Protein AF-A0A927TMT6-F1 (afdb_monomer_lite)

Structure (mmCIF, N/CA/C/O backbone):
data_AF-A0A927TMT6-F1
#
_entry.id   AF-A0A927TMT6-F1
#
loop_
_atom_site.group_PDB
_atom_site.id
_atom_site.type_symbol
_atom_site.label_atom_id
_atom_site.label_alt_id
_atom_site.label_comp_id
_atom_site.label_asym_id
_atom_site.label_entity_id
_atom_site.label_seq_id
_atom_site.pdbx_PDB_ins_code
_atom_site.Cartn_x
_atom_site.Cartn_y
_atom_site.Cartn_z
_atom_site.occupancy
_atom_site.B_iso_or_equiv
_atom_site.auth_seq_id
_atom_site.auth_comp_id
_atom_site.auth_asym_id
_atom_site.auth_atom_id
_atom_site.pdbx_PDB_model_num
ATOM 1 N N . MET A 1 1 ? -4.575 13.673 26.835 1.00 43.16 1 MET A N 1
ATOM 2 C CA . MET A 1 1 ? -3.453 12.753 26.537 1.00 43.16 1 MET A CA 1
ATOM 3 C C . MET A 1 1 ? -3.642 11.918 25.263 1.00 43.16 1 MET A C 1
ATOM 5 O O . MET A 1 1 ? -2.715 11.900 24.468 1.00 43.16 1 MET A O 1
ATOM 9 N N . ASN A 1 2 ? -4.818 11.334 24.971 1.00 51.72 2 ASN A N 1
ATOM 10 C CA . ASN A 1 2 ? -5.012 10.461 23.785 1.00 51.72 2 ASN A CA 1
ATOM 11 C C . ASN A 1 2 ? -4.749 11.083 22.394 1.00 51.72 2 ASN A C 1
ATOM 13 O O . ASN A 1 2 ? -4.441 10.347 21.468 1.00 51.72 2 ASN A O 1
ATOM 17 N N . ARG A 1 3 ? -4.859 12.408 22.197 1.00 48.50 3 ARG A N 1
ATOM 18 C CA . ARG A 1 3 ? -4.635 13.017 20.863 1.00 48.50 3 ARG A CA 1
ATOM 19 C C . ARG A 1 3 ? -3.155 13.184 20.485 1.00 48.50 3 ARG A C 1
ATOM 21 O O . ARG A 1 3 ? -2.850 13.193 19.301 1.00 48.50 3 ARG A O 1
ATOM 28 N N . ILE A 1 4 ? -2.256 13.321 21.463 1.00 42.97 4 ILE A N 1
ATOM 29 C CA . ILE A 1 4 ? -0.836 13.644 21.216 1.00 42.97 4 ILE A CA 1
ATOM 30 C C . ILE A 1 4 ? -0.016 12.370 20.954 1.00 42.97 4 ILE A C 1
ATOM 32 O O . ILE A 1 4 ? 0.836 12.377 20.072 1.00 42.97 4 ILE A O 1
ATOM 36 N N . CYS A 1 5 ? -0.327 11.257 21.634 1.00 49.75 5 CYS A N 1
ATOM 37 C CA . CYS A 1 5 ? 0.291 9.956 21.335 1.00 49.75 5 CYS A CA 1
ATOM 38 C C . CYS A 1 5 ? -0.032 9.471 19.912 1.00 49.75 5 CYS A C 1
ATOM 40 O O . CYS A 1 5 ? 0.868 9.012 19.223 1.00 49.75 5 CYS A O 1
ATOM 42 N N . ASN A 1 6 ? -1.268 9.662 19.434 1.00 63.75 6 ASN A N 1
ATOM 43 C CA . ASN A 1 6 ? -1.668 9.236 18.087 1.00 63.75 6 ASN A CA 1
ATOM 44 C C . ASN A 1 6 ? -0.911 9.948 16.964 1.00 63.75 6 ASN A C 1
ATOM 46 O O . ASN A 1 6 ? -0.517 9.314 15.998 1.00 63.75 6 ASN A O 1
ATOM 50 N N . LEU A 1 7 ? -0.698 11.264 17.073 1.00 61.97 7 LEU A N 1
ATOM 51 C CA . LEU A 1 7 ? 0.018 12.017 16.036 1.00 61.97 7 LEU A CA 1
ATOM 52 C C . LEU A 1 7 ? 1.504 11.653 15.981 1.00 61.97 7 LEU A C 1
ATOM 54 O O . LEU A 1 7 ? 2.092 11.630 14.902 1.00 61.97 7 LE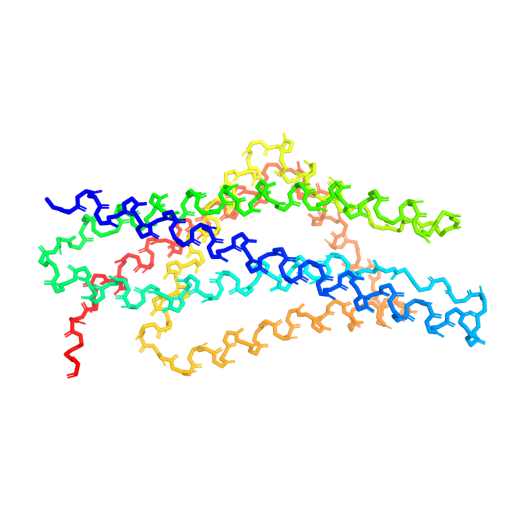U A O 1
ATOM 58 N N . TYR A 1 8 ? 2.110 11.377 17.138 1.00 68.12 8 TYR A N 1
ATOM 59 C CA . TYR A 1 8 ? 3.501 10.944 17.210 1.00 68.12 8 TYR A CA 1
ATOM 60 C C . TYR A 1 8 ? 3.682 9.525 16.659 1.00 68.12 8 TYR A C 1
ATOM 62 O O . TYR A 1 8 ? 4.580 9.309 15.847 1.00 68.12 8 TYR A O 1
ATOM 70 N N . ASP A 1 9 ? 2.804 8.594 17.044 1.00 69.81 9 ASP A N 1
ATOM 71 C CA . ASP A 1 9 ? 2.818 7.216 16.546 1.00 69.81 9 ASP A CA 1
ATOM 72 C C . ASP A 1 9 ? 2.548 7.181 15.028 1.00 69.81 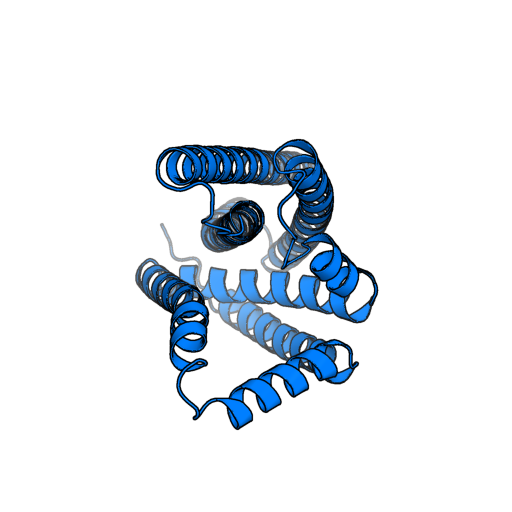9 ASP A C 1
ATOM 74 O O . ASP A 1 9 ? 3.323 6.578 14.292 1.00 69.81 9 ASP A O 1
ATOM 78 N N . LEU A 1 10 ? 1.569 7.948 14.528 1.00 72.12 10 LEU A N 1
ATOM 79 C CA . LEU A 1 10 ? 1.298 8.081 13.090 1.00 72.12 10 LEU A CA 1
ATOM 80 C C . LEU A 1 10 ? 2.496 8.654 12.322 1.00 72.12 10 LEU A C 1
ATOM 82 O O . LEU A 1 10 ? 2.870 8.145 11.267 1.00 72.12 10 LEU A O 1
ATOM 86 N N . LYS A 1 11 ? 3.130 9.714 12.842 1.00 78.38 11 LYS A N 1
ATOM 87 C CA . LYS A 1 11 ? 4.325 10.298 12.214 1.00 78.38 11 LYS A CA 1
ATOM 88 C C . LYS A 1 11 ? 5.469 9.289 12.170 1.00 78.38 11 LYS A C 1
ATOM 90 O O . LYS A 1 11 ? 6.187 9.234 11.174 1.00 78.38 11 LYS A O 1
ATOM 95 N N . LYS A 1 12 ? 5.655 8.521 13.245 1.00 81.00 12 LYS A N 1
ATOM 96 C CA . LYS A 1 12 ? 6.683 7.485 13.324 1.00 81.00 12 LYS A CA 1
ATOM 97 C C . LYS A 1 12 ? 6.413 6.374 12.316 1.00 81.00 12 LYS A C 1
ATOM 99 O O . LYS A 1 12 ? 7.342 6.007 11.614 1.00 81.00 12 LYS A O 1
ATOM 104 N N . ASP A 1 13 ? 5.174 5.912 12.202 1.00 74.81 13 ASP A N 1
ATOM 105 C CA . ASP A 1 13 ? 4.783 4.843 11.279 1.00 74.81 13 ASP A CA 1
ATOM 106 C C . ASP A 1 13 ? 4.899 5.277 9.809 1.00 74.81 13 ASP A C 1
ATOM 108 O O . ASP A 1 13 ? 5.394 4.528 8.970 1.00 74.81 13 ASP A O 1
ATOM 112 N N . ILE A 1 14 ? 4.553 6.529 9.495 1.00 78.38 14 ILE A N 1
ATOM 113 C CA . ILE A 1 14 ? 4.788 7.105 8.164 1.00 78.38 14 ILE A CA 1
ATOM 114 C C . ILE A 1 14 ? 6.290 7.221 7.877 1.00 78.38 14 ILE A C 1
ATOM 116 O O . ILE A 1 14 ? 6.745 6.876 6.786 1.00 78.38 14 ILE A O 1
ATOM 120 N N . LEU A 1 15 ? 7.075 7.703 8.843 1.00 82.38 15 LEU A N 1
ATOM 121 C CA . LEU A 1 15 ? 8.518 7.863 8.679 1.00 82.38 15 LEU A CA 1
ATOM 122 C C . LEU A 1 15 ? 9.213 6.509 8.502 1.00 82.38 15 LEU A C 1
ATOM 124 O O . LEU A 1 15 ? 10.064 6.379 7.627 1.00 82.38 15 LEU A O 1
ATOM 128 N N . THR A 1 16 ? 8.853 5.498 9.296 1.00 80.00 16 THR A N 1
ATOM 129 C CA . THR A 1 16 ? 9.400 4.145 9.152 1.00 80.00 16 THR A CA 1
ATOM 130 C C . THR A 1 16 ? 8.989 3.541 7.817 1.00 80.00 16 THR A C 1
ATOM 132 O O . THR A 1 16 ? 9.845 2.975 7.144 1.00 80.00 16 THR A O 1
ATOM 135 N N . ALA A 1 17 ? 7.737 3.718 7.383 1.00 74.69 17 ALA A N 1
ATOM 136 C CA . ALA A 1 17 ? 7.286 3.254 6.076 1.00 74.69 17 ALA A CA 1
ATOM 137 C C . ALA A 1 17 ? 8.097 3.884 4.933 1.00 74.69 17 ALA A C 1
ATOM 139 O O . ALA A 1 17 ? 8.588 3.168 4.063 1.00 74.69 17 ALA A O 1
ATOM 140 N N . LEU A 1 18 ? 8.301 5.204 4.962 1.00 80.44 18 LEU A N 1
ATOM 141 C CA . LEU A 1 18 ? 9.118 5.914 3.973 1.00 80.44 18 LEU A CA 1
ATOM 142 C C . LEU A 1 18 ? 10.579 5.457 3.990 1.00 80.44 18 LEU A C 1
ATOM 144 O O . LEU A 1 18 ? 11.143 5.204 2.931 1.00 80.44 18 LEU A O 1
ATOM 148 N N . LEU A 1 19 ? 11.180 5.295 5.171 1.00 83.44 19 LEU A N 1
ATOM 149 C CA . LEU A 1 19 ? 12.553 4.801 5.296 1.00 83.44 19 LEU A CA 1
ATOM 150 C C . LEU A 1 19 ? 12.701 3.394 4.709 1.00 83.44 19 LEU A C 1
ATOM 152 O O . LEU A 1 19 ? 13.633 3.153 3.946 1.00 83.44 19 LEU A O 1
ATOM 156 N N . TRP A 1 20 ? 11.770 2.484 5.006 1.00 79.38 20 TRP A N 1
ATOM 157 C CA . TRP A 1 20 ? 11.780 1.136 4.438 1.00 79.38 20 TRP A CA 1
ATOM 158 C C . TRP A 1 20 ? 11.575 1.138 2.921 1.00 79.38 20 TRP A C 1
ATOM 160 O O . TRP A 1 20 ? 12.242 0.362 2.241 1.00 79.38 20 TRP A O 1
ATOM 170 N N . MET A 1 21 ? 10.741 2.031 2.369 1.00 76.81 21 MET A N 1
ATOM 171 C CA . MET A 1 21 ? 10.644 2.199 0.910 1.00 76.81 21 MET A CA 1
ATOM 172 C C . MET A 1 21 ? 11.955 2.691 0.311 1.00 76.81 21 MET A C 1
ATOM 174 O O . MET A 1 21 ? 12.406 2.122 -0.676 1.00 76.81 21 MET A O 1
ATOM 178 N N . CYS A 1 22 ? 12.596 3.696 0.913 1.00 81.56 22 CYS A N 1
ATOM 179 C CA . CYS A 1 22 ? 13.886 4.199 0.442 1.00 81.56 22 CYS A CA 1
ATOM 180 C C . CYS A 1 22 ? 14.956 3.101 0.451 1.00 81.56 22 CYS A C 1
ATOM 182 O O . CYS A 1 22 ? 15.688 2.958 -0.523 1.00 81.56 22 CYS A O 1
ATOM 184 N N . VAL A 1 23 ? 15.036 2.312 1.529 1.00 83.19 23 VAL A N 1
ATOM 185 C CA . VAL A 1 23 ? 15.998 1.204 1.652 1.00 83.19 23 VAL A CA 1
ATOM 186 C C . VAL A 1 23 ? 15.706 0.109 0.627 1.00 83.19 23 VAL A C 1
ATOM 188 O O . VAL A 1 23 ? 16.627 -0.345 -0.048 1.00 83.19 23 VAL A O 1
ATOM 191 N N . ALA A 1 24 ? 14.441 -0.292 0.473 1.00 77.75 24 ALA A N 1
ATOM 192 C CA . ALA A 1 24 ? 14.044 -1.305 -0.502 1.00 77.75 24 ALA A CA 1
ATOM 193 C C . ALA A 1 24 ? 14.318 -0.847 -1.941 1.00 77.75 24 ALA A C 1
ATOM 195 O O . ALA A 1 24 ? 14.859 -1.613 -2.735 1.00 77.75 24 ALA A O 1
ATOM 196 N N . PHE A 1 25 ? 14.007 0.411 -2.257 1.00 77.75 25 PHE A N 1
ATOM 197 C CA . PHE A 1 25 ? 14.253 0.999 -3.569 1.00 77.75 25 PHE A CA 1
ATOM 198 C C . PHE A 1 25 ? 15.751 1.113 -3.862 1.00 77.75 25 PHE A C 1
ATOM 200 O O . PHE A 1 25 ? 16.209 0.622 -4.888 1.00 77.75 25 PHE A O 1
ATOM 207 N N . ALA A 1 26 ? 16.541 1.681 -2.946 1.00 79.81 26 ALA A N 1
ATOM 208 C CA . ALA A 1 26 ? 17.987 1.813 -3.118 1.00 79.81 26 ALA A CA 1
ATOM 209 C C . ALA A 1 26 ? 18.686 0.447 -3.216 1.00 79.81 26 ALA A C 1
ATOM 211 O O . ALA A 1 26 ? 19.550 0.257 -4.071 1.00 79.81 26 ALA A O 1
ATOM 212 N N . GLY A 1 27 ? 18.290 -0.514 -2.376 1.00 78.50 27 GLY A N 1
ATOM 213 C CA . GLY A 1 27 ? 18.823 -1.875 -2.400 1.00 78.50 27 GLY A CA 1
ATOM 214 C C . GLY A 1 27 ? 18.459 -2.618 -3.683 1.00 78.50 27 GLY A C 1
ATOM 215 O O . GLY A 1 27 ? 19.335 -3.189 -4.328 1.00 78.50 27 GLY A O 1
ATOM 216 N N . GLY A 1 28 ? 17.189 -2.572 -4.089 1.00 74.75 28 GLY A N 1
ATOM 217 C CA . GLY A 1 28 ? 16.716 -3.221 -5.310 1.00 74.75 28 GLY A CA 1
ATOM 218 C C . GLY A 1 28 ? 17.322 -2.623 -6.578 1.00 74.75 28 GLY A C 1
ATOM 219 O O . GLY A 1 28 ? 17.774 -3.366 -7.448 1.00 74.75 28 GLY A O 1
ATOM 220 N N . MET A 1 29 ? 17.428 -1.294 -6.647 1.00 74.88 29 MET A N 1
ATOM 221 C CA . MET A 1 29 ? 18.098 -0.601 -7.749 1.00 74.88 29 MET A CA 1
ATOM 222 C C . MET A 1 29 ? 19.596 -0.893 -7.789 1.00 74.88 29 MET A C 1
ATOM 224 O O . MET A 1 29 ? 20.125 -1.207 -8.852 1.00 74.88 29 MET A O 1
ATOM 228 N N . GLY A 1 30 ? 20.282 -0.843 -6.645 1.00 74.69 30 GLY A N 1
ATOM 229 C CA . GLY A 1 30 ? 21.712 -1.143 -6.566 1.00 74.69 30 GLY A CA 1
ATOM 230 C C . GLY A 1 30 ? 22.033 -2.573 -7.001 1.00 74.69 30 GLY A C 1
ATOM 231 O O . GLY A 1 30 ? 22.951 -2.787 -7.789 1.00 74.69 30 GLY A O 1
ATOM 232 N N . LEU A 1 31 ? 21.238 -3.545 -6.547 1.00 74.00 31 LEU A N 1
ATOM 233 C CA . LEU A 1 31 ? 21.389 -4.952 -6.919 1.00 74.00 31 LEU A CA 1
ATOM 234 C C . LEU A 1 31 ? 21.103 -5.159 -8.414 1.00 74.00 31 LEU A C 1
ATOM 236 O O . LEU A 1 31 ? 21.853 -5.855 -9.094 1.00 74.00 31 LEU A O 1
ATOM 240 N N . CYS A 1 32 ? 20.078 -4.495 -8.953 1.00 71.06 32 CYS A N 1
ATOM 241 C CA . CYS A 1 32 ? 19.743 -4.569 -10.372 1.00 71.06 32 CYS A CA 1
ATOM 242 C C . CYS A 1 32 ? 20.846 -3.981 -11.268 1.00 71.06 32 CYS A C 1
ATOM 244 O O . CYS A 1 32 ? 21.259 -4.625 -12.230 1.00 71.06 32 CYS A O 1
ATOM 246 N N . LEU A 1 33 ? 21.387 -2.811 -10.916 1.00 73.75 33 LEU A N 1
ATOM 247 C CA . LEU A 1 33 ? 22.518 -2.210 -11.629 1.00 73.75 33 LEU A CA 1
ATOM 248 C C . LEU A 1 33 ? 23.766 -3.099 -11.574 1.00 73.75 33 LEU A C 1
ATOM 250 O O . LEU A 1 33 ? 24.461 -3.234 -12.578 1.00 73.75 33 LEU A O 1
ATOM 254 N N . LEU A 1 34 ? 24.034 -3.727 -10.426 1.00 74.56 34 LEU A N 1
ATOM 255 C CA . LEU A 1 34 ? 25.156 -4.647 -10.261 1.00 74.56 34 LEU A CA 1
ATOM 256 C C . LEU A 1 34 ? 24.998 -5.885 -11.149 1.00 74.56 34 LEU A C 1
ATOM 258 O O . LEU A 1 34 ? 25.934 -6.224 -11.865 1.00 74.56 34 LEU A O 1
ATOM 262 N N . ILE A 1 35 ? 23.821 -6.522 -11.158 1.00 73.62 35 ILE A N 1
ATOM 263 C CA . ILE A 1 35 ? 23.546 -7.682 -12.022 1.00 73.62 35 ILE A CA 1
ATOM 264 C C . ILE A 1 35 ? 23.724 -7.312 -13.493 1.00 73.62 35 ILE A C 1
ATOM 266 O O . ILE A 1 35 ? 24.404 -8.031 -14.216 1.00 73.62 35 ILE A O 1
ATOM 270 N N . VAL A 1 36 ? 23.166 -6.182 -13.934 1.00 70.25 36 VAL A N 1
ATOM 271 C CA . VAL A 1 36 ? 23.297 -5.746 -15.331 1.00 70.25 36 VAL A CA 1
ATOM 272 C C . VAL A 1 36 ? 24.759 -5.487 -15.689 1.00 70.25 36 VAL A C 1
ATOM 274 O O . VAL A 1 36 ? 25.196 -5.880 -16.764 1.00 70.25 36 VAL A O 1
ATOM 277 N N . LYS A 1 37 ? 25.549 -4.889 -14.789 1.00 70.62 37 LYS A N 1
ATOM 278 C CA . LYS A 1 37 ? 26.986 -4.680 -15.016 1.00 70.62 37 LYS A CA 1
ATOM 279 C C . LYS A 1 37 ? 27.794 -5.977 -15.044 1.00 70.62 37 LYS A C 1
ATOM 281 O O . LYS A 1 37 ? 28.764 -6.037 -15.790 1.00 70.62 37 LYS A O 1
ATOM 286 N N . LEU A 1 38 ? 27.407 -6.987 -14.266 1.00 71.00 38 LEU A N 1
ATOM 287 C CA . LEU A 1 38 ? 28.029 -8.312 -14.318 1.00 71.00 38 LEU A CA 1
ATOM 288 C C . LEU A 1 38 ? 27.664 -9.060 -15.605 1.00 71.00 38 LEU A C 1
ATOM 290 O O . LEU A 1 38 ? 28.547 -9.615 -16.242 1.00 71.00 38 LEU A O 1
ATOM 294 N N . LEU A 1 39 ? 26.396 -9.032 -16.021 1.00 70.25 39 LEU A N 1
ATOM 295 C CA . LEU A 1 39 ? 25.946 -9.689 -17.254 1.00 70.25 39 LEU A CA 1
ATOM 296 C C . LEU A 1 39 ? 26.534 -9.025 -18.507 1.00 70.25 39 LEU A C 1
ATOM 298 O O . LEU A 1 39 ? 26.973 -9.723 -19.411 1.00 70.25 39 LEU A O 1
ATOM 302 N N . GLN A 1 40 ? 26.633 -7.690 -18.527 1.00 65.94 40 GLN A N 1
ATOM 303 C CA . GLN A 1 40 ? 27.311 -6.946 -19.601 1.00 65.94 40 GLN A CA 1
ATOM 304 C C . GLN A 1 40 ? 28.817 -7.236 -19.692 1.00 65.94 40 GLN A C 1
ATOM 306 O O . GLN A 1 40 ? 29.423 -6.935 -20.717 1.00 65.94 40 GLN A O 1
ATOM 311 N N . ALA A 1 41 ? 29.436 -7.751 -18.624 1.00 63.66 41 ALA A N 1
ATOM 312 C CA . ALA A 1 41 ? 30.845 -8.132 -18.638 1.00 63.66 41 ALA A CA 1
ATOM 313 C C . ALA A 1 41 ? 31.080 -9.501 -19.301 1.00 63.66 41 ALA A C 1
ATOM 315 O O . ALA A 1 41 ? 32.178 -9.719 -19.807 1.00 63.66 41 ALA A O 1
ATOM 316 N N . ASP A 1 42 ? 30.072 -10.383 -19.305 1.00 64.31 42 ASP A N 1
ATOM 317 C CA . ASP A 1 42 ? 30.125 -11.706 -19.946 1.00 64.31 42 ASP A CA 1
ATOM 318 C C . ASP A 1 42 ? 29.627 -11.654 -21.403 1.00 64.31 42 ASP A C 1
ATOM 320 O O . ASP A 1 42 ? 30.291 -12.196 -22.279 1.00 64.31 42 ASP A O 1
ATOM 324 N N . ASP 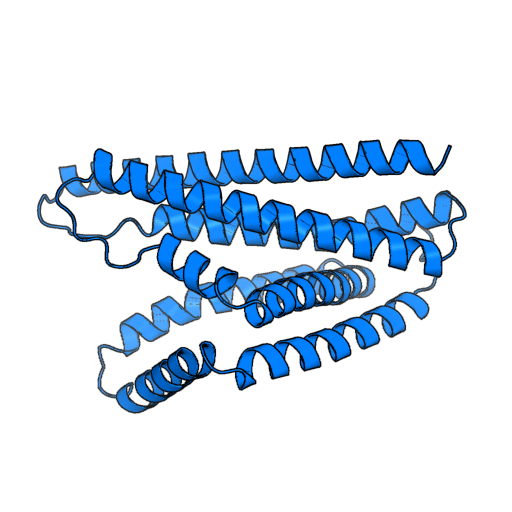A 1 43 ? 28.529 -10.935 -21.692 1.00 60.62 43 ASP A N 1
ATOM 325 C CA . ASP A 1 43 ? 27.970 -10.802 -23.047 1.00 60.62 43 ASP A CA 1
ATOM 326 C C . ASP A 1 43 ? 27.400 -9.384 -23.307 1.00 60.62 43 ASP A C 1
ATOM 328 O O . ASP A 1 43 ? 26.469 -8.944 -22.621 1.00 60.62 43 ASP A O 1
ATOM 332 N N . PRO A 1 44 ? 27.883 -8.648 -24.329 1.00 60.69 44 PRO A N 1
ATOM 333 C CA . PRO A 1 44 ? 27.441 -7.278 -24.614 1.00 60.69 44 PRO A CA 1
ATOM 334 C C . PRO A 1 44 ? 26.069 -7.181 -25.311 1.00 60.69 44 PRO A C 1
ATOM 336 O O . PRO A 1 44 ? 25.529 -6.081 -25.424 1.00 60.69 44 PRO A O 1
ATOM 339 N N . GLU A 1 45 ? 25.501 -8.298 -25.779 1.00 53.62 45 GLU A N 1
ATOM 340 C CA . GLU A 1 45 ? 24.228 -8.340 -26.523 1.00 53.62 45 GLU A CA 1
ATOM 341 C C . GLU A 1 45 ? 23.011 -8.718 -25.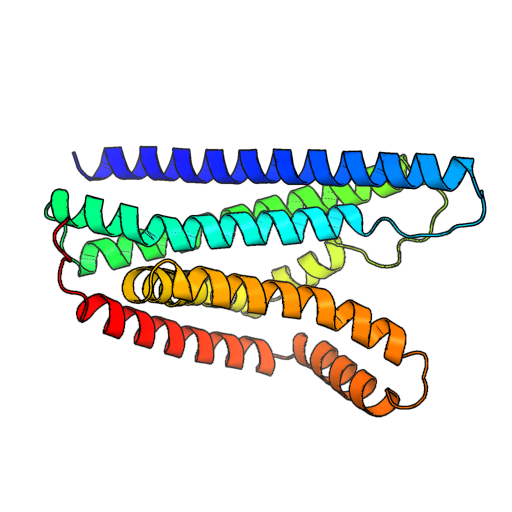663 1.00 53.62 45 GLU A C 1
ATOM 343 O O . GLU A 1 45 ? 21.878 -8.651 -26.143 1.00 53.62 45 GLU A O 1
ATOM 348 N N . ILE A 1 46 ? 23.196 -9.088 -24.389 1.00 51.22 46 ILE A N 1
ATOM 349 C CA . ILE A 1 46 ? 22.072 -9.471 -23.525 1.00 51.22 46 ILE A CA 1
ATOM 350 C C . ILE A 1 46 ? 21.278 -8.219 -23.123 1.00 51.22 46 ILE A C 1
ATOM 352 O O . ILE A 1 46 ? 21.584 -7.512 -22.161 1.00 51.22 46 ILE A O 1
ATOM 356 N N . THR A 1 47 ? 20.195 -7.968 -23.856 1.00 50.16 47 THR A N 1
ATOM 357 C CA . THR A 1 47 ? 19.184 -6.935 -23.600 1.00 50.16 47 THR A CA 1
ATOM 358 C C . THR A 1 47 ? 18.212 -7.355 -22.492 1.00 50.16 47 THR A C 1
ATOM 360 O O . THR A 1 47 ? 16.996 -7.249 -22.647 1.00 50.16 47 THR A O 1
ATOM 363 N N . THR A 1 48 ? 18.699 -7.881 -21.364 1.00 51.81 48 THR A N 1
ATOM 364 C CA . THR A 1 48 ? 17.809 -8.176 -20.232 1.00 51.81 48 THR A CA 1
ATOM 365 C C . THR A 1 48 ? 17.451 -6.881 -19.522 1.00 51.81 48 THR A C 1
ATOM 367 O O . THR A 1 48 ? 18.273 -6.269 -18.838 1.00 51.81 48 THR A O 1
ATOM 370 N N . ILE A 1 49 ? 16.204 -6.471 -19.727 1.00 54.62 49 ILE A N 1
ATOM 371 C CA . ILE A 1 49 ? 15.595 -5.254 -19.199 1.00 54.62 49 ILE A CA 1
ATOM 372 C C . ILE A 1 49 ? 15.649 -5.262 -17.666 1.00 54.62 49 ILE A C 1
ATOM 374 O O . ILE A 1 49 ? 15.267 -6.260 -17.042 1.00 54.62 49 ILE A O 1
ATOM 378 N N . PRO A 1 50 ? 16.059 -4.164 -17.012 1.00 54.50 50 PRO A N 1
ATOM 379 C CA . PRO A 1 50 ? 16.080 -4.096 -15.564 1.00 54.50 50 PRO A CA 1
ATOM 380 C C . PRO A 1 50 ? 14.659 -3.826 -15.056 1.00 54.50 50 PRO A C 1
ATOM 382 O O . PRO A 1 50 ? 14.299 -2.707 -14.714 1.00 54.50 50 PRO A O 1
ATOM 385 N N . LEU A 1 51 ? 13.851 -4.883 -14.926 1.00 58.16 51 LEU A N 1
ATOM 386 C CA . LEU A 1 51 ? 12.596 -4.860 -14.155 1.00 58.16 51 LEU A CA 1
ATOM 387 C C . LEU A 1 51 ? 12.832 -4.669 -12.638 1.00 58.16 51 LEU A C 1
ATOM 389 O O . LEU A 1 51 ? 11.885 -4.699 -11.849 1.00 58.16 51 LEU A O 1
ATOM 393 N N . GLY A 1 52 ? 14.088 -4.514 -12.201 1.00 60.88 52 GLY A N 1
ATOM 394 C CA . GLY A 1 52 ? 14.478 -4.493 -10.793 1.00 60.88 52 GLY A CA 1
ATOM 395 C C . GLY A 1 52 ? 13.890 -3.329 -10.001 1.00 60.88 52 GLY A C 1
ATOM 396 O O . GLY A 1 52 ? 13.486 -3.547 -8.862 1.00 60.88 52 GLY A O 1
ATOM 397 N N . GLY A 1 53 ? 13.758 -2.140 -10.600 1.00 64.25 53 GLY A N 1
ATOM 398 C CA . GLY A 1 53 ? 13.097 -0.992 -9.964 1.00 64.25 53 GLY A CA 1
ATOM 399 C C . GLY A 1 53 ? 11.622 -1.273 -9.659 1.00 64.25 53 GLY A C 1
ATOM 400 O O . GLY A 1 53 ? 11.169 -1.121 -8.522 1.00 64.25 53 GLY A O 1
ATOM 401 N N . LEU A 1 54 ? 10.895 -1.814 -10.641 1.00 65.31 54 LEU A N 1
ATOM 402 C CA . LEU A 1 54 ? 9.493 -2.222 -10.506 1.00 65.31 54 LEU A CA 1
ATOM 403 C C . LEU A 1 54 ? 9.323 -3.358 -9.482 1.00 65.31 54 LEU A C 1
ATOM 405 O O . LEU A 1 54 ? 8.443 -3.294 -8.624 1.00 65.31 54 LEU A O 1
ATOM 409 N N . MET A 1 55 ? 10.192 -4.369 -9.513 1.00 65.94 55 MET A N 1
ATOM 410 C CA . MET A 1 55 ? 10.153 -5.481 -8.556 1.00 65.94 55 MET A CA 1
ATOM 411 C C . MET A 1 55 ? 10.467 -5.030 -7.128 1.00 65.94 55 MET A C 1
ATOM 413 O O . MET A 1 55 ? 9.793 -5.459 -6.191 1.00 65.94 55 MET A O 1
ATOM 417 N N . ALA A 1 56 ? 11.430 -4.125 -6.947 1.00 69.56 56 ALA A N 1
ATOM 418 C CA . ALA A 1 56 ? 11.762 -3.550 -5.647 1.00 69.56 56 ALA A CA 1
ATOM 419 C C . ALA A 1 56 ? 10.601 -2.731 -5.072 1.00 69.56 56 ALA A C 1
ATOM 421 O O . ALA A 1 56 ? 10.302 -2.827 -3.881 1.00 69.56 56 ALA A O 1
ATOM 422 N N . MET A 1 57 ? 9.901 -1.974 -5.920 1.00 68.44 57 MET A N 1
ATOM 423 C CA . MET A 1 57 ? 8.715 -1.221 -5.521 1.00 68.44 57 MET A CA 1
ATOM 424 C C . MET A 1 57 ? 7.543 -2.124 -5.138 1.00 68.44 57 MET A C 1
ATOM 426 O O . MET A 1 57 ? 6.909 -1.893 -4.108 1.00 68.44 57 MET A O 1
ATOM 430 N N . ILE A 1 58 ? 7.263 -3.165 -5.926 1.00 71.62 58 ILE A N 1
ATOM 431 C CA . ILE A 1 58 ? 6.194 -4.126 -5.621 1.00 71.62 58 ILE A CA 1
ATOM 432 C C . ILE A 1 58 ? 6.514 -4.882 -4.328 1.00 71.62 58 ILE A C 1
ATOM 434 O O . ILE A 1 58 ? 5.656 -4.985 -3.450 1.00 71.62 58 ILE A O 1
ATOM 438 N N . ALA A 1 59 ? 7.750 -5.361 -4.169 1.00 71.88 59 ALA A N 1
ATOM 439 C CA . ALA A 1 59 ? 8.192 -6.050 -2.961 1.00 71.88 59 ALA A CA 1
ATOM 440 C C . ALA A 1 59 ? 8.147 -5.134 -1.725 1.00 71.88 59 ALA A C 1
ATOM 442 O O . ALA A 1 59 ? 7.653 -5.543 -0.674 1.00 71.88 59 ALA A O 1
ATOM 443 N N . GLY A 1 60 ? 8.600 -3.883 -1.852 1.00 72.12 60 GLY A N 1
ATOM 444 C CA . GLY A 1 60 ? 8.550 -2.887 -0.781 1.00 72.12 60 GLY A CA 1
ATOM 445 C C . GLY A 1 60 ? 7.117 -2.524 -0.381 1.00 72.12 60 GLY A C 1
ATOM 446 O O . GLY A 1 60 ? 6.783 -2.532 0.804 1.00 72.12 60 GLY A O 1
ATOM 447 N N . GLY A 1 61 ? 6.241 -2.283 -1.361 1.00 73.12 61 GLY A N 1
ATOM 448 C CA . GLY A 1 61 ? 4.820 -2.020 -1.127 1.00 73.12 61 GLY A CA 1
ATOM 449 C C . GLY A 1 61 ? 4.111 -3.196 -0.450 1.00 73.12 61 GLY A C 1
ATOM 450 O O . GLY A 1 61 ? 3.361 -3.000 0.509 1.00 73.12 61 GLY A O 1
ATOM 451 N N . ALA A 1 62 ? 4.405 -4.424 -0.881 1.00 73.69 62 ALA A N 1
ATOM 452 C CA . ALA A 1 62 ? 3.879 -5.639 -0.266 1.00 73.69 62 ALA A CA 1
ATOM 453 C C . ALA A 1 62 ? 4.378 -5.823 1.175 1.00 73.69 62 ALA A C 1
ATOM 455 O O . ALA A 1 62 ? 3.587 -6.146 2.061 1.00 73.69 62 ALA A O 1
ATOM 456 N N . PHE A 1 63 ? 5.661 -5.568 1.442 1.00 75.81 63 PHE A N 1
ATOM 457 C CA . PHE A 1 63 ? 6.219 -5.658 2.791 1.00 75.81 63 PHE A CA 1
ATOM 458 C C . PHE A 1 63 ? 5.543 -4.675 3.753 1.00 75.81 63 PHE A C 1
ATOM 460 O O . PHE A 1 63 ? 5.147 -5.060 4.852 1.00 75.81 63 PHE A O 1
ATOM 467 N N . LEU A 1 64 ? 5.332 -3.428 3.325 1.00 76.69 64 LEU A N 1
ATOM 468 C CA . LEU A 1 64 ? 4.617 -2.431 4.124 1.00 76.69 64 LEU A CA 1
ATOM 469 C C . LEU A 1 64 ? 3.156 -2.800 4.359 1.00 76.69 64 LEU A C 1
ATOM 471 O O . LEU A 1 64 ? 2.634 -2.610 5.458 1.00 76.69 64 LEU A O 1
ATOM 475 N N . PHE A 1 65 ? 2.497 -3.351 3.343 1.00 77.25 65 PHE A N 1
ATOM 476 C CA . PHE A 1 65 ? 1.134 -3.840 3.473 1.00 77.25 65 PHE A CA 1
ATOM 477 C C . PHE A 1 65 ? 1.041 -4.980 4.500 1.00 77.25 65 PHE A C 1
ATOM 479 O O . PHE A 1 65 ? 0.184 -4.944 5.384 1.00 77.25 65 PHE A O 1
ATOM 486 N N . LEU A 1 66 ? 1.954 -5.955 4.446 1.00 77.19 66 LEU A N 1
ATOM 487 C CA . LEU A 1 66 ? 2.019 -7.054 5.413 1.00 77.19 66 LEU A CA 1
ATOM 488 C C . LEU A 1 66 ? 2.365 -6.565 6.823 1.00 77.19 66 LEU A C 1
ATOM 490 O O . LEU A 1 66 ? 1.754 -7.020 7.790 1.00 77.19 66 LEU A O 1
ATOM 494 N N . TYR A 1 67 ? 3.295 -5.615 6.942 1.00 79.88 67 TYR A N 1
ATOM 495 C CA . TYR A 1 67 ? 3.640 -4.983 8.213 1.00 79.88 67 TYR A CA 1
ATOM 496 C C . TYR A 1 67 ? 2.416 -4.323 8.857 1.00 79.88 67 TYR A C 1
ATOM 498 O O . TYR A 1 67 ? 2.132 -4.573 10.029 1.00 79.88 67 TYR A O 1
ATOM 506 N N . ALA A 1 68 ? 1.637 -3.564 8.081 1.00 76.69 68 ALA A N 1
ATOM 507 C CA . ALA A 1 68 ? 0.395 -2.955 8.553 1.00 76.69 68 ALA A CA 1
ATOM 508 C C . ALA A 1 68 ? -0.633 -4.013 9.002 1.00 76.69 68 ALA A C 1
ATOM 510 O O . ALA A 1 68 ? -1.247 -3.871 10.060 1.00 76.69 68 ALA A O 1
ATOM 511 N N . CYS A 1 69 ? -0.778 -5.112 8.251 1.00 79.50 69 CYS A N 1
ATOM 512 C CA . CYS A 1 69 ? -1.700 -6.198 8.600 1.00 79.50 69 CYS A CA 1
ATOM 513 C C . CYS A 1 69 ? -1.314 -6.896 9.916 1.00 79.50 69 CYS A C 1
ATOM 515 O O . CYS A 1 69 ? -2.169 -7.136 10.766 1.00 79.50 69 CYS A O 1
ATOM 517 N N . VAL A 1 70 ? -0.030 -7.214 10.106 1.00 79.38 70 VAL A N 1
ATOM 518 C CA . VAL A 1 70 ? 0.471 -7.845 11.341 1.00 79.38 70 VAL A CA 1
ATOM 519 C C . VAL A 1 70 ? 0.396 -6.871 12.523 1.00 79.38 70 VAL A C 1
ATOM 521 O O . VAL A 1 70 ? 0.031 -7.263 13.635 1.00 79.38 70 VAL A O 1
ATOM 524 N N . GLY A 1 71 ? 0.690 -5.590 12.282 1.00 77.44 71 GLY A N 1
ATOM 525 C CA . GLY A 1 71 ? 0.642 -4.522 13.280 1.00 77.44 71 GLY A CA 1
ATOM 526 C C . GLY A 1 71 ? -0.752 -4.278 13.864 1.00 77.44 71 GLY A C 1
ATOM 527 O O . GLY A 1 71 ? -0.858 -3.900 15.035 1.00 77.44 71 GLY A O 1
ATOM 528 N N . LEU A 1 72 ? -1.818 -4.581 13.109 1.00 81.44 72 LEU A N 1
ATOM 529 C CA . LEU A 1 72 ? -3.211 -4.400 13.534 1.00 81.44 72 LEU A CA 1
ATOM 530 C C . LEU A 1 72 ? -3.507 -5.076 14.883 1.00 81.44 72 LEU A C 1
ATOM 532 O O . LEU A 1 72 ? -4.167 -4.488 15.741 1.00 81.44 72 LEU A O 1
ATOM 536 N N . LYS A 1 73 ? -2.960 -6.278 15.119 1.00 79.25 73 LYS A N 1
ATOM 537 C CA . LYS A 1 73 ? -3.120 -7.007 16.391 1.00 79.25 73 LYS A CA 1
ATOM 538 C C . LYS A 1 73 ? -2.565 -6.215 17.578 1.00 79.25 73 LYS A C 1
ATOM 540 O O . LYS A 1 73 ? -3.222 -6.096 18.612 1.00 79.25 73 LYS A O 1
ATOM 545 N N . GLY A 1 74 ? -1.350 -5.686 17.431 1.00 77.50 74 GLY A N 1
ATOM 546 C CA . GLY A 1 74 ? -0.673 -4.924 18.480 1.00 77.50 74 GLY A CA 1
ATOM 547 C C . GLY A 1 74 ? -1.381 -3.603 18.775 1.00 77.50 74 GLY A C 1
ATOM 548 O O . GLY A 1 74 ? -1.586 -3.258 19.941 1.00 77.50 74 GLY A O 1
ATOM 549 N N . ARG A 1 75 ? -1.824 -2.898 17.725 1.00 80.06 75 ARG A N 1
ATOM 550 C CA . ARG A 1 75 ? -2.577 -1.642 17.851 1.00 80.06 75 ARG A CA 1
ATOM 551 C C . ARG A 1 75 ? -3.930 -1.857 18.531 1.00 80.06 75 ARG A C 1
ATOM 553 O O . ARG A 1 75 ? -4.281 -1.102 19.437 1.00 80.06 75 ARG A O 1
ATOM 560 N N . PHE A 1 76 ? -4.642 -2.931 18.184 1.00 79.00 76 PHE A N 1
ATOM 561 C CA . PHE A 1 76 ? -5.914 -3.280 18.819 1.00 79.00 76 PHE A CA 1
ATOM 562 C C . PHE A 1 76 ? -5.760 -3.576 20.316 1.00 79.00 76 PHE A C 1
ATOM 564 O O . PHE A 1 76 ? -6.506 -3.038 21.134 1.00 79.00 76 PHE A O 1
ATOM 571 N N . ALA A 1 77 ? -4.755 -4.368 20.698 1.00 78.62 77 ALA A N 1
ATOM 572 C CA . ALA A 1 77 ? -4.508 -4.679 22.103 1.00 78.62 77 ALA A CA 1
ATOM 573 C C . ALA A 1 77 ? -4.111 -3.427 22.911 1.00 78.62 77 ALA A C 1
ATOM 575 O O . ALA A 1 77 ? -4.656 -3.184 23.989 1.00 78.62 77 ALA A O 1
ATOM 576 N N . LYS A 1 78 ? -3.255 -2.560 22.346 1.00 79.19 78 LYS A N 1
ATOM 577 C CA . LYS A 1 78 ? -2.909 -1.255 22.938 1.00 79.19 78 LYS A CA 1
ATOM 578 C C . LYS A 1 78 ? -4.151 -0.374 23.124 1.00 79.19 78 LYS A C 1
ATOM 580 O O . LYS A 1 78 ? -4.302 0.250 24.173 1.00 79.19 78 LYS A O 1
ATOM 585 N N . ALA A 1 79 ? -5.063 -0.353 22.151 1.00 78.56 79 ALA A N 1
ATOM 586 C CA . ALA A 1 79 ? -6.306 0.409 22.237 1.00 78.56 79 ALA A CA 1
ATOM 587 C C . ALA A 1 79 ? -7.240 -0.098 23.352 1.00 78.56 79 ALA A C 1
ATOM 589 O O . ALA A 1 79 ? -7.852 0.719 24.044 1.00 78.56 79 ALA A O 1
ATOM 590 N N . ILE A 1 80 ? -7.313 -1.417 23.571 1.00 77.00 80 ILE A N 1
ATOM 591 C CA . ILE A 1 80 ? -8.067 -2.004 24.692 1.00 77.00 80 ILE A CA 1
ATOM 592 C C . ILE A 1 80 ? -7.441 -1.599 26.032 1.00 77.00 80 ILE A C 1
ATOM 594 O O . ILE A 1 80 ? -8.161 -1.128 26.911 1.00 77.00 80 ILE A O 1
ATOM 598 N N . CYS A 1 81 ? -6.114 -1.689 26.175 1.00 78.88 81 CYS A N 1
ATOM 599 C CA . CYS A 1 81 ? -5.412 -1.269 27.396 1.00 78.88 81 CYS A CA 1
ATOM 600 C C . CYS A 1 81 ? -5.615 0.224 27.712 1.00 78.88 81 CYS A C 1
ATOM 602 O O . CYS A 1 81 ? -5.658 0.618 28.873 1.00 78.88 81 CY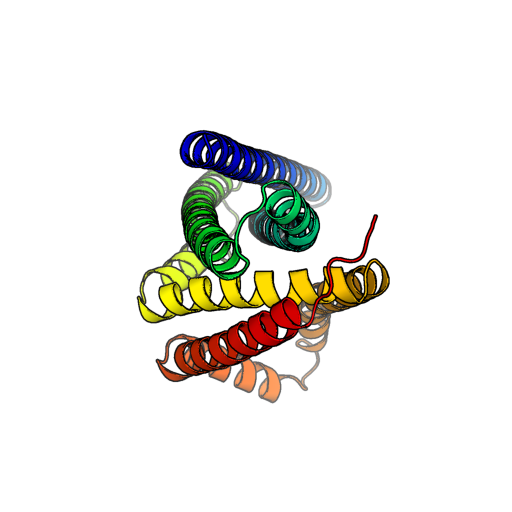S A O 1
ATOM 604 N N . MET A 1 82 ? -5.796 1.060 26.686 1.00 78.81 82 MET A N 1
ATOM 605 C CA . MET A 1 82 ? -6.109 2.487 26.834 1.00 78.81 82 MET A CA 1
ATOM 606 C C . MET A 1 82 ? -7.601 2.778 27.077 1.00 78.81 82 MET A C 1
ATOM 608 O O . MET A 1 82 ? -8.007 3.941 27.050 1.00 78.81 82 MET A O 1
ATOM 612 N N . SER A 1 83 ? -8.428 1.750 27.307 1.00 78.44 83 SER A N 1
ATOM 613 C CA . SER A 1 83 ? -9.882 1.869 27.505 1.00 78.44 83 SER A CA 1
ATOM 614 C C . SER A 1 83 ? -10.603 2.594 26.355 1.00 78.44 83 SER A C 1
ATOM 616 O O . SER A 1 83 ? -11.617 3.269 26.553 1.00 78.44 83 SER A O 1
ATOM 618 N N . CYS A 1 84 ? -10.090 2.475 25.125 1.00 75.31 84 CYS A N 1
ATOM 619 C CA . CYS A 1 84 ? -10.737 3.045 23.947 1.00 75.31 84 CYS A CA 1
ATOM 620 C C . CYS A 1 84 ? -11.933 2.188 23.507 1.00 75.31 84 CYS A C 1
ATOM 622 O O . CYS A 1 84 ? -11.885 0.959 23.484 1.00 75.31 84 CYS A O 1
ATOM 624 N N . THR A 1 85 ? -13.018 2.840 23.084 1.00 79.31 85 THR A N 1
ATOM 625 C CA . THR A 1 85 ? -14.176 2.131 22.528 1.00 79.31 85 THR A CA 1
ATOM 626 C C . THR A 1 85 ? -13.848 1.546 21.152 1.00 79.31 85 THR A C 1
ATOM 628 O O . THR A 1 85 ? -13.199 2.191 20.325 1.00 79.31 85 THR A O 1
ATOM 631 N N . ARG A 1 86 ? -14.366 0.345 20.855 1.00 75.88 86 ARG A N 1
ATOM 632 C CA . ARG A 1 86 ? -14.142 -0.359 19.573 1.00 75.88 86 ARG A CA 1
ATOM 633 C C . ARG A 1 86 ? -14.503 0.496 18.347 1.00 75.88 86 ARG A C 1
ATOM 635 O O . ARG A 1 86 ? -13.797 0.478 17.348 1.00 75.88 86 ARG A O 1
ATOM 642 N N . ARG A 1 87 ? -15.568 1.305 18.438 1.00 76.06 87 ARG A N 1
ATOM 643 C CA . ARG A 1 87 ? -15.986 2.236 17.369 1.00 76.06 87 ARG A CA 1
ATOM 644 C C . ARG A 1 87 ? -14.949 3.331 17.112 1.00 76.06 87 ARG A C 1
ATOM 646 O O . ARG A 1 87 ? -14.735 3.708 15.965 1.00 76.06 87 ARG A O 1
ATOM 653 N N . ARG A 1 88 ? -14.321 3.849 18.170 1.00 79.44 88 ARG A N 1
ATOM 654 C CA . ARG A 1 88 ? -13.308 4.901 18.063 1.00 79.44 88 ARG A CA 1
ATOM 655 C C . ARG A 1 88 ? -11.996 4.359 17.504 1.00 79.44 88 ARG A C 1
ATOM 657 O O . ARG A 1 88 ? -11.388 5.041 16.691 1.00 79.44 88 ARG A O 1
ATOM 664 N N . PHE A 1 89 ? -11.624 3.137 17.883 1.00 81.50 89 PHE A N 1
ATOM 665 C CA . PHE A 1 89 ? -10.488 2.424 17.296 1.00 81.50 89 PHE A CA 1
ATOM 666 C C . PHE A 1 89 ? -10.661 2.233 15.783 1.00 81.50 89 PHE A C 1
ATOM 668 O O . PHE A 1 89 ? -9.810 2.667 15.019 1.00 81.50 89 PHE A O 1
ATOM 675 N N . LEU A 1 90 ? -11.806 1.693 15.344 1.00 80.94 90 LEU A N 1
ATOM 676 C CA . LEU A 1 90 ? -12.081 1.481 13.917 1.00 80.94 90 LEU A CA 1
ATOM 677 C C . LEU A 1 90 ? -12.012 2.779 13.104 1.00 80.94 90 LEU A C 1
ATOM 679 O O . LEU A 1 90 ? -11.403 2.804 12.039 1.00 80.94 90 LEU A O 1
ATOM 683 N N . LEU A 1 91 ? -12.612 3.865 13.606 1.00 81.31 91 LEU A N 1
ATOM 684 C CA . LEU A 1 91 ? -12.559 5.165 12.930 1.00 81.31 91 LEU A CA 1
ATOM 685 C C . LEU A 1 91 ? -11.127 5.681 12.800 1.00 81.31 91 LEU A C 1
ATOM 687 O O . LEU A 1 91 ? -10.760 6.191 11.746 1.00 81.31 91 LEU A O 1
ATOM 691 N N . GLN A 1 92 ? -10.331 5.545 13.857 1.00 82.62 92 GLN A N 1
ATOM 692 C CA . GLN A 1 92 ? -8.953 6.004 13.850 1.00 82.62 92 GLN A CA 1
ATOM 693 C C . GLN A 1 92 ? -8.090 5.186 12.882 1.00 82.62 92 GLN A C 1
ATOM 695 O O . GLN A 1 92 ? -7.471 5.776 12.006 1.00 82.62 92 GLN A O 1
ATOM 700 N N . GLU A 1 93 ? -8.120 3.855 12.968 1.00 82.75 93 GLU A N 1
ATOM 701 C CA . GLU A 1 93 ? -7.351 2.985 12.065 1.00 82.75 93 GLU A CA 1
ATOM 702 C C . GLU A 1 93 ? -7.766 3.165 10.600 1.00 82.75 93 GLU A C 1
ATOM 704 O O . GLU A 1 93 ? -6.933 3.102 9.702 1.00 82.75 93 GLU A O 1
ATOM 709 N N . THR A 1 94 ? -9.046 3.445 10.329 1.00 84.31 94 THR A N 1
ATOM 710 C CA . THR A 1 94 ? -9.498 3.729 8.957 1.00 84.31 94 THR A CA 1
ATOM 711 C C . THR A 1 94 ? -8.869 5.017 8.425 1.00 84.31 94 THR A C 1
ATOM 713 O O . THR A 1 94 ? -8.393 5.043 7.293 1.00 84.31 94 THR A O 1
ATOM 716 N N . ILE A 1 95 ? -8.836 6.079 9.238 1.00 85.06 95 ILE A N 1
ATOM 717 C CA . ILE A 1 95 ? -8.221 7.361 8.862 1.00 85.06 95 ILE A CA 1
ATOM 718 C C . ILE A 1 95 ? -6.713 7.192 8.660 1.00 85.06 95 ILE A C 1
ATOM 720 O O . ILE A 1 95 ? -6.181 7.642 7.647 1.00 85.06 95 ILE A O 1
ATOM 724 N N . GLU A 1 96 ? -6.035 6.519 9.589 1.00 83.25 96 GLU A N 1
ATOM 725 C CA . GLU A 1 96 ? -4.599 6.246 9.490 1.00 83.25 96 GLU A CA 1
ATOM 726 C C . GLU A 1 96 ? -4.288 5.414 8.242 1.00 83.25 96 GLU A C 1
ATOM 728 O O . GLU A 1 96 ? -3.396 5.769 7.474 1.00 83.25 96 GLU A O 1
ATOM 733 N N . SER A 1 97 ? -5.097 4.393 7.944 1.00 84.06 97 SER A N 1
ATOM 734 C CA . SER A 1 97 ? -4.932 3.581 6.740 1.00 84.06 97 SER A CA 1
ATOM 735 C C . SER A 1 97 ? -5.153 4.364 5.443 1.00 84.06 97 SER A C 1
ATOM 737 O O . SER A 1 97 ? -4.466 4.094 4.457 1.00 84.06 97 SER A O 1
ATOM 739 N N . ILE A 1 98 ? -6.090 5.320 5.410 1.00 86.56 98 ILE A N 1
ATOM 740 C CA . ILE A 1 98 ? -6.277 6.209 4.250 1.00 86.56 98 ILE A CA 1
ATOM 741 C C . ILE A 1 98 ? -5.021 7.056 4.042 1.00 86.56 98 ILE A C 1
ATOM 743 O O . ILE A 1 98 ? -4.492 7.103 2.932 1.00 86.56 98 ILE A O 1
ATOM 747 N N . ILE A 1 99 ? -4.528 7.693 5.107 1.00 86.06 99 ILE A N 1
ATOM 748 C CA . ILE A 1 99 ? -3.352 8.568 5.050 1.00 86.06 99 ILE A CA 1
ATOM 749 C C . ILE A 1 99 ? -2.120 7.775 4.610 1.00 86.06 99 ILE A C 1
ATOM 751 O O . ILE A 1 99 ? -1.433 8.189 3.682 1.00 86.06 99 ILE A O 1
ATOM 755 N N . GLU A 1 100 ? -1.860 6.620 5.221 1.00 81.31 100 GLU A N 1
ATOM 756 C CA . GLU A 1 100 ? -0.734 5.762 4.850 1.00 81.31 100 GLU A CA 1
ATOM 757 C C . GLU A 1 100 ? -0.817 5.325 3.382 1.00 81.31 100 GLU A C 1
ATOM 759 O O . GLU A 1 100 ? 0.181 5.390 2.669 1.00 81.31 100 GLU A O 1
ATOM 764 N N . THR A 1 101 ? -2.001 4.929 2.901 1.00 82.94 101 THR A N 1
ATOM 765 C CA . THR A 1 101 ? -2.180 4.510 1.500 1.00 82.94 101 THR A CA 1
ATOM 766 C C . THR A 1 101 ? -1.899 5.664 0.537 1.00 82.94 101 THR A C 1
ATOM 768 O O . THR A 1 101 ? -1.234 5.461 -0.475 1.00 82.94 101 THR A O 1
ATOM 771 N N . LEU A 1 102 ? -2.337 6.884 0.867 1.00 84.44 102 LEU A N 1
ATOM 772 C CA . LEU A 1 102 ? -2.049 8.085 0.078 1.00 84.44 102 LEU A CA 1
ATOM 773 C C . LEU A 1 102 ? -0.557 8.435 0.070 1.00 84.44 102 LEU A C 1
ATOM 775 O O . LEU A 1 102 ? -0.015 8.786 -0.976 1.00 84.44 102 LEU A O 1
ATOM 779 N N . VAL A 1 103 ? 0.120 8.321 1.215 1.00 84.50 103 VAL A N 1
ATOM 780 C CA . VAL A 1 103 ? 1.561 8.590 1.311 1.00 84.50 103 VAL A CA 1
ATOM 781 C C . VAL A 1 103 ? 2.363 7.560 0.519 1.00 84.50 103 VAL A C 1
ATOM 783 O O . VAL A 1 103 ? 3.268 7.942 -0.216 1.00 84.50 103 VAL A O 1
ATOM 786 N N . VAL A 1 104 ? 2.019 6.272 0.616 1.00 80.19 104 VAL A N 1
ATOM 787 C CA . VAL A 1 104 ? 2.668 5.199 -0.156 1.00 80.19 104 VAL A CA 1
ATOM 788 C C . VAL A 1 104 ? 2.448 5.398 -1.655 1.00 80.19 104 VAL A C 1
ATOM 790 O O . VAL A 1 104 ? 3.394 5.293 -2.429 1.00 80.19 104 VAL A O 1
ATOM 793 N N . ALA A 1 105 ? 1.229 5.750 -2.064 1.00 80.56 105 ALA A N 1
ATOM 794 C CA . ALA A 1 105 ? 0.897 6.104 -3.442 1.00 80.56 105 ALA A CA 1
ATOM 795 C C . ALA A 1 105 ? 1.755 7.266 -3.976 1.00 80.56 105 ALA A C 1
ATOM 797 O O . ALA A 1 105 ? 2.356 7.158 -5.046 1.00 80.56 105 ALA A O 1
ATOM 798 N N . ALA A 1 106 ? 1.844 8.363 -3.218 1.00 83.19 106 ALA A N 1
ATOM 799 C CA . ALA A 1 106 ? 2.626 9.537 -3.597 1.00 83.19 106 ALA A CA 1
ATOM 800 C C . ALA A 1 106 ? 4.135 9.247 -3.629 1.00 83.19 106 ALA A C 1
ATOM 802 O O . ALA A 1 106 ? 4.823 9.646 -4.568 1.00 83.19 106 ALA A O 1
ATOM 803 N N . ALA A 1 107 ? 4.650 8.519 -2.634 1.00 82.19 107 ALA A N 1
ATOM 804 C CA . ALA A 1 107 ? 6.040 8.081 -2.602 1.00 82.19 107 ALA A CA 1
ATOM 805 C C . ALA A 1 107 ? 6.355 7.185 -3.805 1.00 82.19 107 ALA A C 1
ATOM 807 O O . ALA A 1 107 ? 7.368 7.387 -4.468 1.00 82.19 107 ALA A O 1
ATOM 808 N N . GLY A 1 108 ? 5.454 6.258 -4.139 1.00 79.31 108 GLY A N 1
ATOM 809 C CA . GLY A 1 108 ? 5.581 5.400 -5.307 1.00 79.31 108 GLY A CA 1
ATOM 810 C C . GLY A 1 108 ? 5.689 6.185 -6.614 1.00 79.31 108 GLY A C 1
ATOM 811 O O . GLY A 1 108 ? 6.583 5.924 -7.414 1.00 79.31 108 GLY A O 1
ATOM 812 N N . TYR A 1 109 ? 4.857 7.213 -6.796 1.00 80.56 109 TYR A N 1
ATOM 813 C CA . TYR A 1 109 ? 4.945 8.090 -7.965 1.00 80.56 109 TYR A CA 1
ATOM 814 C C . TYR A 1 109 ? 6.306 8.799 -8.063 1.00 80.56 109 TYR A C 1
ATOM 816 O O . TYR A 1 109 ? 6.925 8.823 -9.127 1.00 80.56 109 TYR A O 1
ATOM 824 N N . MET A 1 110 ? 6.808 9.326 -6.940 1.00 83.19 110 MET A N 1
ATOM 825 C CA . MET A 1 110 ? 8.124 9.972 -6.885 1.00 83.19 110 MET A CA 1
ATOM 826 C C . MET A 1 110 ? 9.260 8.993 -7.199 1.00 83.19 110 MET A C 1
ATOM 828 O O . MET A 1 110 ? 10.165 9.337 -7.958 1.00 83.19 110 MET A O 1
ATOM 832 N N . PHE A 1 111 ? 9.204 7.769 -6.667 1.00 80.19 111 PHE A N 1
ATOM 833 C CA . PHE A 1 111 ? 10.177 6.724 -6.987 1.00 80.19 111 PHE A CA 1
ATOM 834 C C . PHE A 1 111 ? 10.126 6.315 -8.458 1.00 80.19 111 PHE A C 1
ATOM 836 O O . PHE A 1 111 ? 11.183 6.114 -9.042 1.00 80.19 111 PHE A O 1
ATOM 843 N N . GLY A 1 112 ? 8.945 6.281 -9.082 1.00 77.31 112 GLY A N 1
ATOM 844 C CA . GLY A 1 112 ? 8.816 6.043 -10.522 1.00 77.31 112 GLY A CA 1
ATOM 845 C C . GLY A 1 112 ? 9.561 7.085 -11.365 1.00 77.31 112 GLY A C 1
ATOM 846 O O . GLY A 1 112 ? 10.257 6.725 -12.311 1.00 77.31 112 GLY A O 1
ATOM 847 N N . ILE A 1 113 ? 9.490 8.371 -10.992 1.00 80.69 113 ILE A N 1
ATOM 848 C CA . ILE A 1 113 ? 10.241 9.445 -11.674 1.00 80.69 113 ILE A CA 1
ATOM 849 C C . ILE A 1 113 ? 11.751 9.239 -11.516 1.00 80.69 113 ILE A C 1
ATOM 851 O O . ILE A 1 113 ? 12.507 9.384 -12.479 1.00 80.69 113 ILE A O 1
ATOM 855 N N . VAL A 1 114 ? 12.193 8.912 -10.299 1.00 81.81 114 VAL A N 1
ATOM 856 C CA . VAL A 1 114 ? 13.611 8.660 -10.011 1.00 81.81 114 VAL A CA 1
ATOM 857 C C . VAL A 1 114 ? 14.109 7.441 -10.782 1.00 81.81 114 VAL A C 1
ATOM 859 O O . VAL A 1 114 ? 15.186 7.509 -11.366 1.00 81.81 114 VAL A O 1
ATOM 862 N N . ASP A 1 115 ? 13.331 6.361 -10.835 1.00 78.00 115 ASP A N 1
ATOM 863 C CA . ASP A 1 115 ? 13.685 5.150 -11.572 1.00 78.00 115 ASP A CA 1
ATOM 864 C C . ASP A 1 115 ? 13.853 5.439 -13.068 1.00 78.00 115 ASP A C 1
ATOM 866 O O . ASP A 1 115 ? 14.898 5.140 -13.642 1.00 78.00 115 ASP A O 1
ATOM 870 N N . MET A 1 116 ? 12.899 6.152 -13.675 1.00 76.00 116 MET A N 1
ATOM 871 C CA . MET A 1 116 ? 12.988 6.570 -15.077 1.00 76.00 116 MET A CA 1
ATOM 872 C C . MET A 1 116 ? 14.242 7.421 -15.345 1.00 76.00 116 MET A C 1
ATOM 874 O O . MET A 1 116 ? 14.929 7.241 -16.355 1.00 76.00 116 MET A O 1
ATOM 878 N N . ALA A 1 117 ? 14.578 8.338 -14.432 1.00 79.12 117 ALA A N 1
ATOM 879 C CA . ALA A 1 117 ? 15.775 9.166 -14.546 1.00 79.12 117 ALA A CA 1
ATOM 880 C C . ALA A 1 117 ? 17.070 8.342 -14.427 1.00 79.12 117 ALA A C 1
ATOM 882 O O . ALA A 1 117 ? 18.015 8.568 -15.186 1.00 79.12 117 ALA A O 1
ATOM 883 N N . VAL A 1 118 ? 17.119 7.378 -13.503 1.00 78.19 118 VAL A N 1
ATOM 884 C CA . VAL A 1 118 ? 18.270 6.482 -13.316 1.00 78.19 118 VAL A CA 1
ATOM 885 C C . VAL A 1 118 ? 18.450 5.578 -14.532 1.00 78.19 118 VAL A C 1
ATOM 887 O O . VAL A 1 118 ? 19.561 5.480 -15.047 1.00 78.19 118 VAL A O 1
ATOM 890 N N . GLN A 1 119 ? 17.375 4.980 -15.048 1.00 73.25 119 GLN A N 1
ATOM 891 C CA . GLN A 1 119 ? 17.424 4.135 -16.242 1.00 73.25 119 GLN A CA 1
ATOM 892 C C . G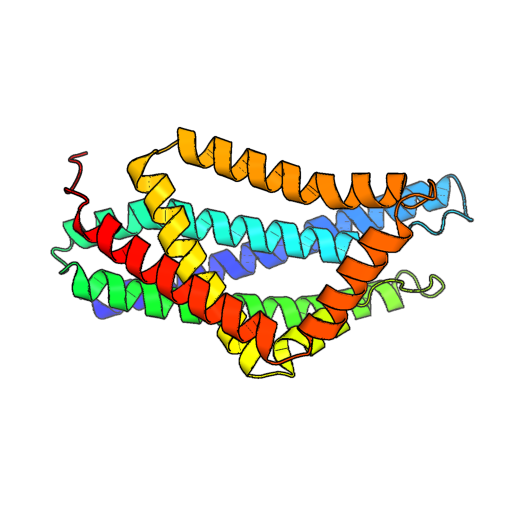LN A 1 119 ? 17.925 4.915 -17.463 1.00 73.25 119 GLN A C 1
ATOM 894 O O . GLN A 1 119 ? 18.853 4.472 -18.140 1.00 73.25 119 GLN A O 1
ATOM 899 N N . LYS A 1 120 ? 17.397 6.125 -17.694 1.00 74.62 120 LYS A N 1
ATOM 900 C CA . LYS A 1 120 ? 17.819 6.982 -18.811 1.00 74.62 120 LYS A CA 1
ATOM 901 C C . LYS A 1 120 ? 19.297 7.379 -18.734 1.00 74.62 120 LYS A C 1
ATOM 903 O O . LYS A 1 120 ? 19.965 7.431 -19.764 1.00 74.62 120 LYS A O 1
ATOM 908 N N . ASN A 1 121 ? 19.806 7.662 -17.535 1.00 75.56 121 ASN A N 1
ATOM 909 C CA . ASN A 1 121 ? 21.179 8.134 -17.346 1.00 75.56 121 ASN A CA 1
ATOM 910 C C . ASN A 1 121 ? 22.209 6.995 -17.291 1.00 75.56 121 ASN A C 1
ATOM 912 O O . ASN A 1 121 ? 23.315 7.150 -17.799 1.00 75.56 121 ASN A O 1
ATOM 916 N N . CYS A 1 122 ? 21.876 5.860 -16.672 1.00 69.50 122 CYS A N 1
ATOM 917 C CA . CYS A 1 122 ? 22.806 4.740 -16.499 1.00 69.50 122 CYS A CA 1
ATOM 918 C C . CYS A 1 122 ? 22.781 3.740 -17.663 1.00 69.50 122 CYS A C 1
ATOM 920 O O . CYS A 1 122 ? 23.757 3.010 -17.842 1.00 69.50 122 CYS A O 1
ATOM 922 N N . MET A 1 123 ? 21.693 3.693 -18.439 1.00 62.41 123 MET A N 1
ATOM 923 C CA . MET A 1 123 ? 21.478 2.727 -19.525 1.00 62.41 123 MET A CA 1
ATOM 924 C C . MET A 1 123 ? 21.004 3.405 -20.817 1.00 62.41 123 MET A C 1
ATOM 926 O O . MET A 1 123 ? 20.136 2.887 -21.518 1.00 62.41 123 MET A O 1
ATOM 930 N N . GLY A 1 124 ? 21.569 4.577 -21.132 1.00 55.75 124 GLY A N 1
ATOM 931 C CA . GLY A 1 124 ? 21.285 5.336 -22.354 1.00 55.75 124 GLY A CA 1
ATOM 932 C C . GLY A 1 124 ? 21.663 4.559 -23.619 1.00 55.75 124 GLY A C 1
ATOM 933 O O . GLY A 1 124 ? 22.752 4.735 -24.153 1.00 55.75 124 GLY A O 1
ATOM 934 N N . GLY A 1 125 ? 20.773 3.675 -24.067 1.00 55.84 125 GLY A N 1
ATOM 935 C CA . GLY A 1 125 ? 20.967 2.782 -25.212 1.00 55.84 125 GLY A CA 1
ATOM 936 C C . GLY A 1 125 ? 20.044 1.559 -25.217 1.00 55.84 125 GLY A C 1
ATOM 937 O O . GLY A 1 125 ? 19.852 0.966 -26.273 1.00 55.84 125 GLY A O 1
ATOM 938 N N . VAL A 1 126 ? 19.435 1.201 -24.078 1.00 58.31 126 VAL A N 1
ATOM 939 C CA . VAL A 1 126 ? 18.502 0.065 -23.974 1.00 58.31 126 VAL A CA 1
ATOM 940 C C . VAL A 1 126 ? 17.051 0.563 -24.092 1.00 58.31 126 VAL A C 1
ATOM 942 O O . VAL A 1 126 ? 16.686 1.505 -23.382 1.00 58.31 126 VAL A O 1
ATOM 945 N N . PRO A 1 127 ? 16.209 -0.022 -24.967 1.00 57.44 127 PRO A N 1
ATOM 946 C CA . PRO A 1 127 ? 14.790 0.316 -25.032 1.00 57.44 127 PRO A CA 1
ATOM 947 C C . PRO A 1 127 ? 14.082 -0.089 -23.731 1.00 57.44 127 PRO A C 1
ATOM 949 O O . PRO A 1 127 ? 14.223 -1.210 -23.247 1.00 57.44 127 PRO A O 1
ATOM 952 N N . ILE A 1 128 ? 13.316 0.837 -23.157 1.00 59.47 128 ILE A N 1
ATOM 953 C CA . ILE A 1 128 ? 12.511 0.598 -21.954 1.00 59.47 128 ILE A CA 1
ATOM 954 C C . ILE A 1 128 ? 11.210 -0.085 -22.398 1.00 59.47 128 ILE A C 1
ATOM 956 O O . ILE A 1 128 ? 10.370 0.559 -23.021 1.00 59.47 128 ILE A O 1
ATOM 960 N N . GLU A 1 129 ? 11.036 -1.377 -22.102 1.00 55.09 129 GLU A N 1
ATOM 961 C CA . GLU A 1 129 ? 9.801 -2.110 -22.447 1.00 55.09 129 GLU A CA 1
ATOM 962 C C . GLU A 1 129 ? 8.611 -1.764 -21.539 1.00 55.09 129 GLU A C 1
ATOM 964 O O . GLU A 1 129 ? 7.462 -1.841 -21.970 1.00 55.09 129 GLU A O 1
ATOM 969 N N . PHE A 1 130 ? 8.870 -1.379 -20.285 1.00 59.75 130 PHE A N 1
ATOM 970 C CA . PHE A 1 130 ? 7.834 -1.079 -19.296 1.00 59.75 130 PHE A CA 1
ATOM 971 C C . PHE A 1 130 ? 8.133 0.226 -18.561 1.00 59.75 130 PHE A C 1
ATOM 973 O O . PHE A 1 130 ? 9.047 0.286 -17.739 1.00 59.75 130 PHE A O 1
ATOM 980 N N . ASP A 1 131 ? 7.330 1.259 -18.823 1.00 63.81 131 ASP A N 1
ATOM 981 C CA . ASP A 1 131 ? 7.416 2.524 -18.099 1.00 63.81 131 ASP A CA 1
ATOM 982 C C . ASP A 1 131 ? 6.529 2.480 -16.842 1.00 63.81 131 ASP A C 1
ATOM 984 O O . ASP A 1 131 ? 5.296 2.421 -16.906 1.00 63.81 131 ASP A O 1
ATOM 988 N N . ILE A 1 132 ? 7.161 2.507 -15.665 1.00 64.25 132 ILE A N 1
ATOM 989 C CA . ILE A 1 132 ? 6.466 2.567 -14.370 1.00 64.25 132 ILE A CA 1
ATOM 990 C C . ILE A 1 132 ? 5.597 3.822 -14.299 1.00 64.25 132 ILE A C 1
ATOM 992 O O . ILE A 1 132 ? 4.500 3.780 -13.732 1.00 64.25 132 ILE A O 1
ATOM 996 N N . LEU A 1 133 ? 6.049 4.935 -14.891 1.00 68.44 133 LEU A N 1
ATOM 997 C CA . LEU A 1 133 ? 5.289 6.177 -14.866 1.00 68.44 133 LEU A CA 1
ATOM 998 C C . LEU A 1 133 ? 3.937 6.019 -15.550 1.00 68.44 133 LEU A C 1
ATOM 1000 O O . LEU A 1 133 ? 2.978 6.648 -15.114 1.00 68.44 133 LEU A O 1
ATOM 1004 N N . ASP A 1 134 ? 3.835 5.185 -16.581 1.00 69.88 134 ASP A N 1
ATOM 1005 C CA . ASP A 1 134 ? 2.581 4.982 -17.299 1.00 69.88 134 ASP A CA 1
ATOM 1006 C C . ASP A 1 134 ? 1.580 4.156 -16.486 1.00 69.88 134 ASP A C 1
ATOM 1008 O O . ASP A 1 134 ? 0.391 4.474 -16.496 1.00 69.88 134 ASP A O 1
ATOM 1012 N N . ILE A 1 135 ? 2.044 3.196 -15.678 1.00 68.44 135 ILE A N 1
ATOM 1013 C CA . ILE A 1 135 ? 1.193 2.488 -14.704 1.00 68.44 135 ILE A CA 1
ATOM 1014 C C . ILE A 1 135 ? 0.667 3.469 -13.654 1.00 68.44 135 ILE A C 1
ATOM 1016 O O . ILE A 1 135 ? -0.525 3.474 -13.343 1.00 68.44 135 ILE A O 1
ATOM 1020 N N . TYR A 1 136 ? 1.536 4.327 -13.117 1.00 69.69 136 TYR A N 1
ATOM 1021 C CA . TYR A 1 136 ? 1.116 5.333 -12.148 1.00 69.69 136 TYR A CA 1
ATOM 1022 C C . TYR A 1 136 ? 0.167 6.359 -12.780 1.00 69.69 136 TYR A C 1
ATOM 1024 O O . TYR A 1 136 ? -0.873 6.652 -12.199 1.00 69.69 136 TYR A O 1
ATOM 1032 N N . LYS A 1 137 ? 0.435 6.857 -13.991 1.00 71.81 137 LYS A N 1
ATOM 1033 C CA . LYS A 1 137 ? -0.505 7.730 -14.713 1.00 71.81 137 LYS A CA 1
ATOM 1034 C C . LYS A 1 137 ? -1.855 7.035 -14.885 1.00 71.81 137 LYS A C 1
ATOM 1036 O O . LYS A 1 137 ? -2.863 7.588 -14.474 1.00 71.81 137 LYS A O 1
ATOM 1041 N N . LEU A 1 138 ? -1.895 5.790 -15.356 1.00 68.12 138 LEU A N 1
ATOM 1042 C CA . LEU A 1 138 ? -3.134 5.010 -15.480 1.00 68.12 138 LEU A CA 1
ATOM 1043 C C . LEU A 1 138 ? -3.908 4.904 -14.146 1.00 68.12 138 LEU A C 1
ATOM 1045 O O . LEU A 1 138 ? -5.138 5.024 -14.111 1.00 68.12 138 LEU A O 1
ATOM 1049 N N . LEU A 1 139 ? -3.189 4.703 -13.038 1.00 68.44 139 LEU A N 1
ATOM 1050 C CA . LEU A 1 139 ? -3.764 4.624 -11.694 1.00 68.44 139 LEU A CA 1
ATOM 1051 C C . LEU A 1 139 ? -4.278 5.977 -11.170 1.00 68.44 139 LEU A C 1
ATOM 1053 O O . LEU A 1 139 ? -5.318 6.005 -10.514 1.00 68.44 139 LEU A O 1
ATOM 1057 N N . PHE A 1 140 ? -3.573 7.081 -11.437 1.00 69.69 140 PHE A N 1
ATOM 1058 C CA . PHE A 1 140 ? -3.849 8.404 -10.855 1.00 69.69 140 PHE A CA 1
ATOM 1059 C C . PHE A 1 140 ? -4.635 9.353 -11.772 1.00 69.69 140 PHE A C 1
ATOM 1061 O O . PHE A 1 140 ? -5.216 10.318 -11.280 1.00 69.69 140 PHE A O 1
ATOM 1068 N N . THR A 1 141 ? -4.712 9.093 -13.079 1.00 71.88 141 THR A N 1
ATOM 1069 C CA . THR A 1 141 ? -5.468 9.920 -14.035 1.00 71.88 141 THR A CA 1
ATOM 1070 C C . THR A 1 141 ? -6.978 9.787 -13.834 1.00 71.88 141 THR A C 1
ATOM 1072 O O . THR A 1 141 ? -7.703 10.769 -13.984 1.00 71.88 141 THR A O 1
ATOM 1075 N N . ASN A 1 142 ? -7.465 8.603 -13.449 1.00 77.56 142 ASN A N 1
ATOM 1076 C CA . ASN A 1 142 ? -8.889 8.369 -13.218 1.00 77.56 142 ASN A CA 1
ATOM 1077 C C . ASN A 1 142 ? -9.233 8.449 -11.720 1.00 77.56 142 ASN A C 1
ATOM 1079 O O . ASN A 1 142 ? -8.725 7.640 -10.938 1.00 77.56 142 ASN A O 1
ATOM 1083 N N . PRO A 1 143 ? -10.174 9.317 -11.296 1.00 77.81 143 PRO A N 1
ATOM 1084 C CA . PRO A 1 143 ? -10.557 9.423 -9.886 1.00 77.81 143 PRO A CA 1
ATOM 1085 C C . PRO A 1 143 ? -11.165 8.119 -9.345 1.00 77.81 143 PRO A C 1
ATOM 1087 O O . PRO A 1 143 ? -10.975 7.786 -8.178 1.00 77.81 143 PRO A O 1
ATOM 1090 N N . LEU A 1 144 ? -11.840 7.333 -10.194 1.00 79.31 144 LEU A N 1
ATOM 1091 C CA . LEU A 1 144 ? -12.363 6.012 -9.823 1.00 79.31 144 LEU A CA 1
ATOM 1092 C C . LEU A 1 144 ? -11.254 5.010 -9.476 1.00 79.31 144 LEU A C 1
ATOM 1094 O O . LEU A 1 144 ? -11.418 4.231 -8.539 1.00 79.31 144 LEU A O 1
ATOM 1098 N N . ASN A 1 145 ? -10.121 5.055 -10.180 1.00 77.38 145 ASN A N 1
ATOM 1099 C CA . ASN A 1 145 ? -8.980 4.184 -9.899 1.00 77.38 145 ASN A CA 1
ATOM 1100 C C . ASN A 1 145 ? -8.338 4.559 -8.560 1.00 77.38 145 ASN A C 1
ATOM 1102 O O . ASN A 1 145 ? -8.035 3.680 -7.756 1.00 77.38 145 ASN A O 1
ATOM 1106 N N . MET A 1 146 ? -8.235 5.858 -8.266 1.00 77.81 146 MET A N 1
ATOM 1107 C CA . MET A 1 146 ? -7.758 6.341 -6.970 1.00 77.81 146 MET A CA 1
ATOM 1108 C C . MET A 1 146 ? -8.657 5.876 -5.815 1.00 77.81 146 MET A C 1
ATOM 1110 O O . MET A 1 146 ? -8.162 5.343 -4.821 1.00 77.81 146 MET A O 1
ATOM 1114 N N . VAL A 1 147 ? -9.981 6.017 -5.958 1.00 83.44 147 VAL A N 1
ATOM 1115 C CA . VAL A 1 147 ? -10.946 5.533 -4.955 1.00 83.44 147 VAL A CA 1
ATOM 1116 C C . VAL A 1 147 ? -10.833 4.020 -4.785 1.00 83.44 147 VAL A C 1
ATOM 1118 O O . VAL A 1 147 ? -10.778 3.536 -3.657 1.00 83.44 147 VAL A O 1
ATOM 1121 N N . MET A 1 148 ? -10.720 3.273 -5.884 1.00 82.94 148 MET A N 1
ATOM 1122 C CA . MET A 1 148 ? -10.532 1.826 -5.848 1.00 82.94 148 MET A CA 1
ATOM 1123 C C . MET A 1 148 ? -9.287 1.431 -5.045 1.00 82.94 148 MET A C 1
ATOM 1125 O O . MET A 1 148 ? -9.396 0.579 -4.169 1.00 82.94 148 MET A O 1
ATOM 1129 N N . ILE A 1 149 ? -8.125 2.044 -5.291 1.00 81.56 149 ILE A N 1
ATOM 1130 C CA . ILE A 1 149 ? -6.878 1.719 -4.573 1.00 81.56 149 ILE A CA 1
ATOM 1131 C C . ILE A 1 149 ? -7.037 1.952 -3.073 1.00 81.56 149 ILE A C 1
ATOM 1133 O O . ILE A 1 149 ? -6.632 1.112 -2.272 1.00 81.56 149 ILE A O 1
ATOM 1137 N N . ILE A 1 150 ? -7.658 3.069 -2.687 1.00 84.62 150 ILE A N 1
ATOM 1138 C CA . ILE A 1 150 ? -7.902 3.395 -1.280 1.00 84.62 150 ILE A CA 1
ATOM 1139 C C . ILE A 1 150 ? -8.833 2.348 -0.661 1.00 84.62 150 ILE A C 1
ATOM 1141 O O . ILE A 1 150 ? -8.523 1.788 0.390 1.00 84.62 150 ILE A O 1
ATOM 1145 N N . CYS A 1 151 ? -9.947 2.028 -1.321 1.00 84.88 151 CYS A N 1
ATOM 1146 C CA . CYS A 1 151 ? -10.910 1.062 -0.806 1.00 84.88 151 CYS A CA 1
ATOM 1147 C C . CYS A 1 151 ? -10.326 -0.359 -0.715 1.00 84.88 151 CYS A C 1
ATOM 1149 O O . CYS A 1 151 ? -10.516 -1.038 0.298 1.00 84.88 151 CYS A O 1
ATOM 1151 N N . VAL A 1 152 ? -9.568 -0.805 -1.720 1.00 83.62 152 VAL A N 1
ATOM 1152 C CA . VAL A 1 152 ? -8.875 -2.106 -1.724 1.00 83.62 152 VAL A CA 1
ATOM 1153 C C . VAL A 1 152 ? -7.773 -2.142 -0.664 1.00 83.62 152 VAL A C 1
ATOM 1155 O O . VAL A 1 152 ? -7.668 -3.123 0.069 1.00 83.62 152 VAL A O 1
ATOM 1158 N N . GLY A 1 153 ? -6.999 -1.065 -0.517 1.00 81.75 153 GLY A N 1
ATOM 1159 C CA . GLY A 1 153 ? -5.944 -0.960 0.491 1.00 81.75 153 GLY A CA 1
ATOM 1160 C C . GLY A 1 153 ? -6.492 -1.071 1.913 1.00 81.75 153 GLY A C 1
ATOM 1161 O O . GLY A 1 153 ? -5.987 -1.860 2.709 1.00 81.75 153 GLY A O 1
ATOM 1162 N N . ILE A 1 154 ? -7.573 -0.347 2.215 1.00 85.19 154 ILE A N 1
ATOM 1163 C CA . ILE A 1 154 ? -8.247 -0.400 3.520 1.00 85.19 154 ILE A CA 1
ATOM 1164 C C . ILE A 1 154 ? -8.857 -1.784 3.753 1.00 85.19 154 ILE A C 1
ATOM 1166 O O . ILE A 1 154 ? -8.544 -2.442 4.742 1.00 85.19 154 ILE A O 1
ATOM 1170 N N . SER A 1 155 ? -9.725 -2.241 2.847 1.00 84.75 155 SER A N 1
ATOM 1171 C CA . SER A 1 155 ? -10.449 -3.507 3.021 1.00 84.75 155 SER A CA 1
ATOM 1172 C C . SER A 1 155 ? -9.504 -4.702 3.120 1.00 84.75 155 SER A C 1
ATOM 1174 O O . SER A 1 155 ? -9.698 -5.559 3.980 1.00 84.75 155 SER A O 1
ATOM 1176 N N . GLY A 1 156 ? -8.441 -4.720 2.311 1.00 82.12 156 GLY A N 1
ATOM 1177 C CA . GLY A 1 156 ? -7.397 -5.734 2.368 1.00 82.12 156 GLY A CA 1
ATOM 1178 C C . GLY A 1 156 ? -6.671 -5.742 3.712 1.00 82.12 156 GLY A C 1
ATOM 1179 O O . GLY A 1 156 ? -6.512 -6.811 4.297 1.00 82.12 156 GLY A O 1
ATOM 1180 N N . ARG A 1 157 ? -6.292 -4.571 4.243 1.00 82.38 157 ARG A N 1
ATOM 1181 C CA . ARG A 1 157 ? -5.615 -4.461 5.548 1.00 82.38 157 ARG A CA 1
ATOM 1182 C C . ARG A 1 157 ? -6.472 -4.977 6.696 1.00 82.38 157 ARG A C 1
ATOM 1184 O O . ARG A 1 157 ? -5.980 -5.739 7.523 1.00 82.38 157 ARG A O 1
ATOM 1191 N N . PHE A 1 158 ? -7.746 -4.592 6.737 1.00 83.12 158 PHE A N 1
ATOM 1192 C CA . PHE A 1 158 ? -8.658 -5.037 7.789 1.00 83.12 158 PHE A CA 1
ATOM 1193 C C . PHE A 1 158 ? -8.958 -6.532 7.682 1.00 83.12 158 PHE A C 1
ATOM 1195 O O . PHE A 1 158 ? -8.821 -7.250 8.668 1.00 83.12 158 PHE A O 1
ATOM 1202 N N . LEU A 1 159 ? -9.286 -7.028 6.487 1.00 82.50 159 LEU A N 1
ATOM 1203 C CA . LEU A 1 159 ? -9.629 -8.436 6.299 1.00 82.50 159 LEU A CA 1
ATOM 1204 C C . LEU A 1 159 ? -8.431 -9.354 6.574 1.00 82.50 159 LEU A C 1
ATOM 1206 O O . LEU A 1 159 ? -8.548 -10.318 7.327 1.00 82.50 159 LEU A O 1
ATOM 1210 N N . ILE A 1 160 ? -7.261 -9.049 6.010 1.00 80.56 160 ILE A N 1
ATOM 1211 C CA . ILE A 1 160 ? -6.055 -9.860 6.217 1.00 80.56 160 ILE A CA 1
ATOM 1212 C C . ILE A 1 160 ? -5.547 -9.711 7.651 1.00 80.56 160 ILE A C 1
ATOM 1214 O O . ILE A 1 160 ? -5.206 -10.713 8.278 1.00 80.56 160 ILE A O 1
ATOM 1218 N N . GLY A 1 161 ? -5.540 -8.495 8.201 1.00 80.75 161 GLY A N 1
ATOM 1219 C CA . GLY A 1 161 ? -5.159 -8.257 9.592 1.00 80.75 161 GLY A CA 1
ATOM 1220 C C . GLY A 1 161 ? -6.029 -9.043 10.573 1.00 80.75 161 GLY A C 1
ATOM 1221 O O . GLY A 1 161 ? -5.519 -9.661 11.504 1.00 80.75 161 GLY A O 1
ATOM 1222 N N . GLU A 1 162 ? -7.333 -9.131 10.337 1.00 79.88 162 GLU A N 1
ATOM 1223 C CA . GLU A 1 162 ? -8.228 -9.940 11.163 1.00 79.88 162 GLU A CA 1
ATOM 1224 C C . GLU A 1 162 ? -8.053 -11.442 10.988 1.00 79.88 162 GLU A C 1
ATOM 1226 O O . GLU A 1 162 ? -8.085 -12.181 11.978 1.00 79.88 162 GLU A O 1
ATOM 1231 N N . LEU A 1 163 ? -7.846 -11.904 9.752 1.00 79.56 163 LEU A N 1
ATOM 1232 C CA . LEU A 1 163 ? -7.499 -13.297 9.490 1.00 79.56 163 LEU A CA 1
ATOM 1233 C C . LEU A 1 163 ? -6.220 -13.674 10.247 1.00 79.56 163 LEU A C 1
ATOM 1235 O O . LEU A 1 163 ? -6.167 -14.740 10.861 1.00 79.56 163 LEU A O 1
ATOM 1239 N N . LEU A 1 164 ? -5.230 -12.781 10.289 1.00 78.94 164 LEU A N 1
ATOM 1240 C CA . LEU A 1 164 ? -4.008 -12.960 11.071 1.00 78.94 164 LEU A CA 1
ATOM 1241 C C . LEU A 1 164 ? -4.267 -12.938 12.584 1.00 78.94 164 LEU A C 1
ATOM 1243 O O . LEU A 1 164 ? -3.674 -13.738 13.303 1.00 78.94 164 LEU A O 1
ATOM 1247 N N . ILE A 1 165 ? -5.173 -12.098 13.093 1.00 76.00 165 ILE A N 1
ATOM 1248 C CA . ILE A 1 165 ? -5.540 -12.110 14.520 1.00 76.00 165 ILE A CA 1
ATOM 1249 C C . ILE A 1 165 ? -6.222 -13.434 14.898 1.00 76.00 165 ILE A C 1
ATOM 1251 O O . ILE A 1 165 ? -5.915 -14.001 15.946 1.00 76.00 165 ILE A O 1
ATOM 1255 N N . ARG A 1 166 ? -7.125 -13.942 14.051 1.00 77.12 166 ARG A N 1
ATOM 1256 C CA . ARG A 1 166 ? -7.938 -15.133 14.344 1.00 77.12 166 ARG A CA 1
ATOM 1257 C C . ARG A 1 166 ? -7.186 -16.448 14.150 1.00 77.12 166 ARG A C 1
ATOM 1259 O O . ARG A 1 166 ? -7.335 -17.360 14.956 1.00 77.12 166 ARG A O 1
ATOM 1266 N N . PHE A 1 167 ? -6.423 -16.566 13.068 1.00 77.56 167 PHE A N 1
ATOM 1267 C CA . PHE A 1 167 ? -5.743 -17.807 12.681 1.00 77.56 167 PHE A CA 1
ATOM 1268 C C . PHE A 1 167 ? -4.235 -17.784 12.971 1.00 77.56 167 PHE A C 1
ATOM 1270 O O . PHE A 1 167 ? -3.558 -18.804 12.801 1.00 77.56 167 PHE A O 1
ATOM 1277 N N . GLY A 1 168 ? -3.701 -16.645 13.424 1.00 75.75 168 GLY A N 1
ATOM 1278 C CA . GLY A 1 168 ? -2.307 -16.490 13.825 1.00 75.75 168 GLY A CA 1
ATOM 1279 C C . GLY A 1 168 ? -1.334 -16.852 12.707 1.00 75.75 168 GLY A C 1
ATOM 1280 O O . GLY A 1 168 ? -1.525 -16.524 11.534 1.00 75.75 168 GLY A O 1
ATOM 1281 N N . THR A 1 169 ? -0.295 -17.598 13.077 1.00 72.38 169 THR A N 1
ATOM 1282 C CA . THR A 1 169 ? 0.800 -18.008 12.191 1.00 72.38 169 THR A CA 1
ATOM 1283 C C . THR A 1 169 ? 0.326 -18.842 10.995 1.00 72.38 169 THR A C 1
ATOM 1285 O O . THR A 1 169 ? 0.941 -18.785 9.936 1.00 72.38 169 THR A O 1
ATOM 1288 N N . LYS A 1 170 ? -0.788 -19.583 11.109 1.00 78.25 170 LYS A N 1
ATOM 1289 C CA . LYS A 1 170 ? -1.306 -20.417 10.007 1.00 78.25 170 LYS A CA 1
ATOM 1290 C C . LYS A 1 170 ? -1.795 -19.569 8.830 1.00 78.25 170 LYS A C 1
ATOM 1292 O O . LYS A 1 170 ? -1.492 -19.891 7.687 1.00 78.25 170 LYS A O 1
ATOM 1297 N N . ALA A 1 171 ? -2.498 -18.466 9.102 1.00 75.06 171 ALA A N 1
ATOM 1298 C CA . ALA A 1 171 ? -2.945 -17.551 8.050 1.00 75.06 171 ALA A CA 1
ATOM 1299 C C . ALA A 1 171 ? -1.779 -16.815 7.387 1.00 75.06 171 ALA A C 1
ATOM 1301 O O . ALA A 1 171 ? -1.834 -16.574 6.186 1.00 75.06 171 ALA A O 1
ATOM 1302 N N . PHE A 1 172 ? -0.712 -16.514 8.134 1.00 75.31 172 PHE A N 1
ATOM 1303 C CA . PHE A 1 172 ? 0.487 -15.905 7.562 1.00 75.31 172 PHE A CA 1
ATOM 1304 C C . PHE A 1 172 ? 1.131 -16.805 6.502 1.00 75.31 172 PHE A C 1
ATOM 1306 O O . PHE A 1 172 ? 1.408 -16.341 5.401 1.00 75.31 172 PHE A O 1
ATOM 1313 N N . TRP A 1 173 ? 1.299 -18.100 6.790 1.00 76.69 173 TRP A N 1
ATOM 1314 C CA . TRP A 1 173 ? 1.865 -19.050 5.827 1.00 76.69 173 TRP A CA 1
ATOM 1315 C C . TRP A 1 173 ? 0.993 -19.230 4.584 1.00 76.69 173 TRP A C 1
ATOM 1317 O O . TRP A 1 173 ? 1.521 -19.296 3.477 1.00 76.69 173 TRP A O 1
ATOM 1327 N N . VAL A 1 174 ? -0.334 -19.258 4.745 1.00 78.75 174 VAL A N 1
ATOM 1328 C CA . VAL A 1 174 ? -1.266 -19.323 3.607 1.00 78.75 174 VAL A CA 1
ATOM 1329 C C . VAL A 1 174 ? -1.180 -18.052 2.763 1.00 78.75 174 VAL A C 1
ATOM 1331 O O . VAL A 1 174 ? -1.059 -18.141 1.546 1.00 78.75 174 VAL A O 1
ATOM 1334 N N . LEU A 1 175 ? -1.189 -16.875 3.392 1.00 76.44 175 LEU A N 1
ATOM 1335 C CA . LEU A 1 175 ? -1.060 -15.590 2.702 1.00 76.44 175 LEU A CA 1
ATOM 1336 C C . LEU A 1 175 ? 0.274 -15.484 1.952 1.00 76.44 175 LEU A C 1
ATOM 1338 O O . LEU A 1 175 ? 0.305 -15.048 0.805 1.00 76.44 175 LEU A O 1
ATOM 1342 N N . TRP A 1 176 ? 1.362 -15.926 2.581 1.00 76.88 176 TRP A N 1
ATOM 1343 C CA . TRP A 1 176 ? 2.683 -15.974 1.968 1.00 76.88 176 TRP A CA 1
ATOM 1344 C C . TRP A 1 176 ? 2.723 -16.941 0.779 1.00 76.88 176 TRP A C 1
ATOM 1346 O O . TRP A 1 176 ? 3.239 -16.586 -0.276 1.00 76.88 176 TRP A O 1
ATOM 1356 N N . ALA A 1 177 ? 2.123 -18.129 0.896 1.00 75.88 177 ALA A N 1
ATOM 1357 C CA . ALA A 1 177 ? 2.044 -19.085 -0.207 1.00 75.88 177 ALA A CA 1
ATOM 1358 C C . ALA A 1 177 ? 1.212 -18.545 -1.381 1.00 75.88 177 ALA A C 1
ATOM 1360 O O . ALA A 1 177 ? 1.631 -18.663 -2.530 1.00 75.88 177 ALA A O 1
ATOM 1361 N N . VAL A 1 178 ? 0.071 -17.904 -1.103 1.00 78.38 178 VAL A N 1
ATOM 1362 C CA . VAL A 1 178 ? -0.747 -17.228 -2.125 1.00 78.38 178 VAL A CA 1
ATOM 1363 C C . VAL A 1 178 ? 0.059 -16.127 -2.810 1.00 78.38 178 VAL A C 1
ATOM 1365 O O . VAL A 1 178 ? 0.045 -16.036 -4.033 1.00 78.38 178 VAL A O 1
ATOM 1368 N N . TRP A 1 179 ? 0.812 -15.335 -2.048 1.00 73.06 179 TRP A N 1
ATOM 1369 C CA . TRP A 1 179 ? 1.696 -14.311 -2.598 1.00 73.06 179 TRP A CA 1
ATOM 1370 C C . TRP A 1 179 ? 2.781 -14.897 -3.512 1.00 73.06 179 TRP A C 1
ATOM 1372 O O . TRP A 1 179 ? 2.956 -14.425 -4.633 1.00 73.06 179 TRP A O 1
ATOM 1382 N N . MET A 1 180 ? 3.470 -15.952 -3.069 1.00 70.62 180 MET A N 1
ATOM 1383 C CA . MET A 1 180 ? 4.494 -16.629 -3.871 1.00 70.62 180 MET A CA 1
ATOM 1384 C C . MET A 1 180 ? 3.902 -17.260 -5.135 1.00 70.62 180 MET A C 1
ATOM 1386 O O . MET A 1 180 ? 4.532 -17.248 -6.186 1.00 70.62 180 MET A O 1
ATOM 1390 N N . LEU A 1 181 ? 2.671 -17.771 -5.078 1.00 73.25 181 LEU A N 1
ATOM 1391 C CA . LEU A 1 181 ? 1.968 -18.231 -6.273 1.00 73.25 181 LEU A CA 1
ATOM 1392 C C . LEU A 1 181 ? 1.665 -17.063 -7.219 1.00 73.25 181 LEU A C 1
ATOM 1394 O O . LEU A 1 181 ? 1.951 -17.165 -8.408 1.00 73.25 181 LEU A O 1
ATOM 1398 N N . CYS A 1 182 ? 1.166 -15.935 -6.711 1.00 69.75 182 CYS A N 1
ATOM 1399 C CA . CYS A 1 182 ? 0.900 -14.747 -7.525 1.00 69.75 182 CYS A CA 1
ATOM 1400 C C . CYS A 1 182 ? 2.155 -14.183 -8.206 1.00 69.75 182 CYS A C 1
ATOM 1402 O O . CYS A 1 182 ? 2.036 -13.643 -9.302 1.00 69.75 182 CYS A O 1
ATOM 1404 N N . SER A 1 183 ? 3.345 -14.308 -7.609 1.00 65.81 183 SER A N 1
ATOM 1405 C CA . SER A 1 183 ? 4.599 -13.879 -8.245 1.00 65.81 183 SER A CA 1
ATOM 1406 C C . SER A 1 183 ? 5.154 -14.899 -9.251 1.00 65.81 183 SER A C 1
ATOM 1408 O O . SER A 1 183 ? 5.809 -14.509 -10.216 1.00 65.81 183 SER A O 1
ATOM 1410 N N . LEU A 1 184 ? 4.862 -16.192 -9.077 1.00 62.56 184 LEU A N 1
ATOM 1411 C CA . LEU A 1 184 ? 5.293 -17.272 -9.979 1.00 62.56 184 LEU A CA 1
ATOM 1412 C C . LEU A 1 184 ? 4.369 -17.475 -11.191 1.00 62.56 184 LEU A C 1
ATOM 1414 O O . LEU A 1 184 ? 4.796 -17.982 -12.227 1.00 62.56 184 LEU A O 1
ATOM 1418 N N . VAL A 1 185 ? 3.093 -17.113 -11.078 1.00 60.12 185 VAL A N 1
ATOM 1419 C CA . VAL A 1 185 ? 2.108 -17.303 -12.152 1.00 60.12 185 VAL A CA 1
ATOM 1420 C C . VAL A 1 185 ? 2.435 -16.468 -13.405 1.00 60.12 185 VAL A C 1
ATOM 1422 O O . VAL A 1 185 ? 2.425 -17.048 -14.491 1.00 60.12 185 VAL A O 1
ATOM 1425 N N . PRO A 1 186 ? 2.811 -15.175 -13.321 1.00 56.56 186 PRO A N 1
ATOM 1426 C CA . PRO A 1 186 ? 3.169 -14.382 -14.499 1.00 56.56 186 PRO A CA 1
ATOM 1427 C C . PRO A 1 186 ? 4.367 -14.948 -15.268 1.00 56.56 186 PRO A C 1
ATOM 1429 O O . PRO A 1 186 ? 4.344 -14.984 -16.495 1.00 56.56 186 PRO A O 1
ATOM 1432 N N . THR A 1 187 ? 5.387 -15.452 -14.566 1.00 54.78 187 THR A N 1
ATOM 1433 C CA . THR A 1 187 ? 6.599 -16.001 -15.199 1.00 54.78 187 THR A CA 1
ATOM 1434 C C . THR A 1 187 ? 6.325 -17.335 -15.892 1.00 54.78 187 THR A C 1
ATOM 1436 O O . THR A 1 187 ? 6.839 -17.593 -16.978 1.00 54.78 187 THR A O 1
ATOM 1439 N N . LYS A 1 188 ? 5.449 -18.171 -15.322 1.00 52.22 188 LYS A N 1
ATOM 1440 C CA . LYS A 1 188 ? 4.996 -19.418 -15.959 1.00 52.22 188 LYS A CA 1
ATOM 1441 C C . LYS A 1 188 ? 4.072 -19.168 -17.153 1.00 52.22 188 LYS A C 1
ATOM 1443 O O . LYS A 1 188 ? 4.163 -19.899 -18.138 1.00 52.22 188 LYS A O 1
ATOM 1448 N N . ILE A 1 189 ? 3.216 -18.145 -17.087 1.00 51.53 189 ILE A N 1
ATOM 1449 C CA . ILE A 1 189 ? 2.360 -17.740 -18.211 1.00 51.53 189 ILE A CA 1
ATOM 1450 C C . ILE A 1 189 ? 3.217 -17.198 -19.361 1.00 51.53 189 ILE A C 1
ATOM 1452 O O . ILE A 1 189 ? 2.989 -17.593 -20.496 1.00 51.53 189 ILE A O 1
ATOM 1456 N N . ALA A 1 190 ? 4.247 -16.391 -19.083 1.00 49.81 190 ALA A N 1
ATOM 1457 C CA . ALA A 1 190 ? 5.171 -15.881 -20.101 1.00 49.81 190 ALA A CA 1
ATOM 1458 C C . ALA A 1 190 ? 5.900 -17.005 -20.867 1.00 49.81 190 ALA A C 1
ATOM 1460 O O . ALA A 1 190 ? 5.964 -16.969 -22.089 1.00 49.81 190 ALA A O 1
ATOM 1461 N N . HIS A 1 191 ? 6.353 -18.056 -20.177 1.00 47.69 191 HIS A N 1
ATOM 1462 C CA . HIS A 1 191 ? 6.987 -19.212 -20.830 1.00 47.69 191 HIS A CA 1
ATOM 1463 C C . HIS A 1 191 ? 6.014 -20.149 -21.561 1.00 47.69 191 HIS A C 1
ATOM 1465 O O . HIS A 1 191 ? 6.423 -20.891 -22.446 1.00 47.69 191 HIS A O 1
ATOM 1471 N N . THR A 1 192 ? 4.730 -20.158 -21.195 1.00 46.38 192 THR A N 1
ATOM 1472 C CA . THR A 1 192 ? 3.704 -20.945 -21.912 1.00 46.38 192 THR A CA 1
ATOM 1473 C C . THR A 1 192 ? 3.064 -20.167 -23.063 1.00 46.38 192 THR A C 1
ATOM 1475 O O . THR A 1 192 ? 2.413 -20.763 -23.916 1.00 46.38 192 THR A O 1
ATOM 1478 N N . LEU A 1 193 ? 3.291 -18.852 -23.118 1.00 47.34 193 LEU A N 1
ATOM 1479 C CA . LEU A 1 193 ? 2.833 -17.922 -24.153 1.00 47.34 193 LEU A CA 1
ATOM 1480 C C . LEU A 1 193 ? 3.530 -18.134 -25.497 1.00 47.34 193 LEU A C 1
ATOM 1482 O O . LEU A 1 193 ? 2.923 -17.904 -26.537 1.00 47.34 193 LEU A O 1
ATOM 1486 N N . GLU A 1 194 ? 4.764 -18.633 -25.472 1.00 49.72 194 GLU A N 1
ATOM 1487 C CA . GLU A 1 194 ? 5.510 -19.040 -26.669 1.00 49.72 194 GLU A CA 1
ATOM 1488 C C . GLU A 1 194 ? 4.967 -20.342 -27.289 1.00 49.72 194 GLU A C 1
ATOM 1490 O O . GLU A 1 194 ? 5.261 -20.652 -28.439 1.00 49.72 194 GLU A O 1
ATOM 1495 N N . ALA A 1 195 ? 4.133 -21.096 -26.564 1.00 50.88 195 ALA A N 1
ATOM 1496 C CA . ALA A 1 195 ? 3.599 -22.383 -26.996 1.00 50.88 195 ALA A CA 1
ATOM 1497 C C . ALA A 1 195 ? 2.113 -22.291 -27.386 1.00 50.88 195 ALA A C 1
ATOM 1499 O O . ALA A 1 195 ? 1.286 -22.866 -26.689 1.00 50.88 195 ALA A O 1
ATOM 1500 N N . GLU A 1 196 ? 1.792 -21.564 -28.469 1.00 51.75 196 GLU A N 1
ATOM 1501 C CA . GLU A 1 196 ? 0.612 -21.634 -29.382 1.00 51.75 196 GLU A CA 1
ATOM 1502 C C . GLU A 1 196 ? -0.835 -21.707 -28.801 1.00 51.75 196 GLU A C 1
ATOM 1504 O O . GLU A 1 196 ? -1.808 -21.464 -29.505 1.00 51.75 196 GLU A O 1
ATOM 1509 N N . LYS A 1 197 ? -1.044 -21.975 -27.508 1.00 48.00 197 LYS A N 1
ATOM 1510 C CA . LYS A 1 197 ? -2.349 -22.184 -26.849 1.00 48.00 197 LYS A CA 1
ATOM 1511 C C . LYS A 1 197 ? -2.863 -20.962 -26.088 1.00 48.00 197 LYS A C 1
ATOM 1513 O O . LYS A 1 197 ? -3.906 -21.045 -25.439 1.00 48.00 197 LYS A O 1
ATOM 1518 N N . LEU A 1 198 ? -2.150 -19.838 -26.140 1.00 51.41 198 LEU A N 1
ATOM 1519 C CA . LEU A 1 198 ? -2.430 -18.661 -25.315 1.00 51.41 198 LEU A CA 1
ATOM 1520 C C . LEU A 1 198 ? -3.095 -17.499 -26.052 1.00 51.41 198 LEU A C 1
ATOM 1522 O O . LEU A 1 198 ? -3.398 -16.513 -25.392 1.00 51.41 198 LEU A O 1
ATOM 1526 N N . GLU A 1 199 ? -3.428 -17.608 -27.342 1.00 51.78 199 GLU A N 1
ATOM 1527 C CA . GLU A 1 199 ? -4.164 -16.540 -28.043 1.00 51.78 199 GLU A CA 1
ATOM 1528 C C . GLU A 1 199 ? -5.479 -16.192 -27.323 1.00 51.78 199 GLU A C 1
ATOM 1530 O O . GLU A 1 199 ? -5.723 -15.026 -27.025 1.00 51.78 199 GLU A O 1
ATOM 1535 N N . GLY A 1 200 ? -6.243 -17.196 -26.871 1.00 51.84 200 GLY A N 1
ATOM 1536 C CA . GLY A 1 200 ? -7.475 -16.967 -26.106 1.00 51.84 200 GLY A CA 1
ATOM 1537 C C . GLY A 1 200 ? -7.258 -16.361 -24.711 1.00 51.84 200 GLY A C 1
ATOM 1538 O O . GLY A 1 200 ? -8.046 -15.530 -24.268 1.00 51.84 200 GLY A O 1
ATOM 1539 N N . PHE A 1 201 ? -6.184 -16.720 -24.001 1.00 49.94 201 PHE A N 1
ATOM 1540 C CA . PHE A 1 201 ? -5.914 -16.189 -22.654 1.00 49.94 201 PHE A CA 1
ATOM 1541 C C . PHE A 1 201 ? -5.271 -14.794 -22.703 1.00 49.94 201 PHE A C 1
ATOM 1543 O O . PHE A 1 201 ? -5.563 -13.947 -21.862 1.00 49.94 201 PHE A O 1
ATOM 1550 N N . VAL A 1 202 ? -4.467 -14.512 -23.729 1.00 52.47 202 VAL A N 1
ATOM 1551 C CA . VAL A 1 202 ? -3.931 -13.179 -24.035 1.00 52.47 202 VAL A CA 1
ATOM 1552 C C . VAL A 1 202 ? -5.035 -12.241 -24.491 1.00 52.47 202 VAL A C 1
ATOM 1554 O O . VAL A 1 202 ? -5.024 -11.072 -24.119 1.00 52.47 202 VAL A O 1
ATOM 1557 N N . GLU A 1 203 ? -6.012 -12.728 -25.250 1.00 53.28 203 GLU A N 1
ATOM 1558 C CA . GLU A 1 203 ? -7.174 -11.942 -25.655 1.00 53.28 203 GLU A CA 1
ATOM 1559 C C . GLU A 1 203 ? -8.095 -11.652 -24.464 1.00 53.28 203 GLU A C 1
ATOM 1561 O O . GLU A 1 203 ? -8.533 -10.515 -24.298 1.00 53.28 203 GLU A O 1
ATOM 1566 N N . ILE A 1 204 ? -8.274 -12.608 -23.545 1.00 56.72 204 ILE A N 1
ATOM 1567 C CA . ILE A 1 204 ? -8.941 -12.379 -22.251 1.00 56.72 204 ILE A CA 1
ATOM 1568 C C . ILE A 1 204 ? -8.170 -11.359 -21.401 1.00 56.72 204 ILE A C 1
ATOM 1570 O O . ILE A 1 204 ? -8.788 -10.461 -20.830 1.00 56.72 204 ILE A O 1
ATOM 1574 N N . LEU A 1 205 ? -6.837 -11.438 -21.335 1.00 51.50 205 LEU A N 1
ATOM 1575 C CA . LEU A 1 205 ? -6.005 -10.473 -20.607 1.00 51.50 205 LEU A CA 1
ATOM 1576 C C . LEU A 1 205 ? -6.030 -9.084 -21.255 1.00 51.50 205 LEU A C 1
ATOM 1578 O O . LEU A 1 205 ? -6.166 -8.089 -20.546 1.00 51.50 205 LEU A O 1
ATOM 1582 N N . LYS A 1 206 ? -5.971 -8.983 -22.588 1.00 51.56 206 LYS A N 1
ATOM 1583 C CA . LYS A 1 206 ? -6.112 -7.720 -23.332 1.00 51.56 206 LYS A CA 1
ATOM 1584 C C . LYS A 1 206 ? -7.509 -7.131 -23.161 1.00 51.56 206 LYS A C 1
ATOM 1586 O O . LYS A 1 206 ? -7.623 -5.920 -22.972 1.00 51.56 206 LYS A O 1
ATOM 1591 N N . GLN A 1 207 ? -8.559 -7.955 -23.148 1.00 54.34 207 GLN A N 1
ATOM 1592 C CA . GLN A 1 207 ? -9.924 -7.530 -22.819 1.00 54.34 207 GLN A CA 1
ATOM 1593 C C . GLN A 1 207 ? -10.046 -7.074 -21.362 1.00 54.34 207 GLN A C 1
ATOM 1595 O O . GLN A 1 207 ? -10.736 -6.094 -21.093 1.00 54.34 207 GLN A O 1
ATOM 1600 N N . LEU A 1 208 ? -9.357 -7.730 -20.423 1.00 50.75 208 LEU A N 1
ATOM 1601 C CA . LEU A 1 208 ? -9.278 -7.288 -19.030 1.00 50.75 208 LEU A CA 1
ATOM 1602 C C . LEU A 1 208 ? -8.557 -5.943 -18.914 1.00 50.75 208 LEU A C 1
ATOM 1604 O O . LEU A 1 208 ? -9.033 -5.070 -18.202 1.00 50.75 208 LEU A O 1
ATOM 1608 N N . THR A 1 209 ? -7.455 -5.761 -19.645 1.00 50.03 209 THR A N 1
ATOM 1609 C CA . THR A 1 209 ? -6.616 -4.551 -19.615 1.00 50.03 209 THR A CA 1
ATOM 1610 C C . THR A 1 209 ? -7.324 -3.363 -20.275 1.00 50.03 209 THR A C 1
ATOM 1612 O O . THR A 1 209 ? -7.317 -2.259 -19.741 1.00 50.03 209 THR A O 1
ATOM 1615 N N . THR A 1 210 ? -8.029 -3.580 -21.390 1.00 53.25 210 THR A N 1
ATOM 1616 C CA . THR A 1 210 ? -8.874 -2.548 -22.024 1.00 53.25 210 THR A CA 1
ATOM 1617 C C . THR A 1 210 ? -10.123 -2.233 -21.200 1.00 53.25 210 THR A C 1
ATOM 1619 O O . THR A 1 210 ? -10.479 -1.063 -21.066 1.00 53.25 210 THR A O 1
ATOM 1622 N N . ARG A 1 211 ? -10.751 -3.230 -20.555 1.00 49.53 211 ARG A N 1
ATOM 1623 C CA . ARG A 1 211 ? -11.810 -2.990 -19.555 1.00 49.53 211 ARG A CA 1
ATOM 1624 C C . ARG A 1 211 ? -11.296 -2.341 -18.277 1.00 49.53 211 ARG A C 1
ATOM 1626 O O . ARG A 1 211 ? -12.111 -1.757 -17.566 1.00 49.53 211 ARG A O 1
ATOM 1633 N N . TRP A 1 212 ? -10.000 -2.430 -17.974 1.00 52.31 212 TRP A N 1
ATOM 1634 C CA . TRP A 1 212 ? -9.390 -1.802 -16.797 1.00 52.31 212 TRP A CA 1
ATOM 1635 C C . TRP A 1 212 ? -9.486 -0.275 -16.871 1.00 52.31 212 TRP A C 1
ATOM 1637 O O . TRP A 1 212 ? -9.650 0.382 -15.847 1.00 52.31 212 TRP A O 1
ATOM 1647 N N . ASN A 1 213 ? -9.491 0.271 -18.092 1.00 51.59 213 ASN A N 1
ATOM 1648 C CA . ASN A 1 213 ? -9.779 1.679 -18.374 1.00 51.59 213 ASN A CA 1
ATOM 1649 C C . ASN A 1 213 ? -11.278 2.022 -18.406 1.00 51.59 213 ASN A C 1
ATOM 1651 O O . ASN A 1 213 ? -11.637 3.193 -18.501 1.00 51.59 213 ASN A O 1
ATOM 1655 N N . GLY A 1 214 ? -12.166 1.028 -18.335 1.00 58.38 214 GLY A N 1
ATOM 1656 C CA . GLY A 1 214 ? -13.608 1.233 -18.242 1.00 58.38 214 GLY A CA 1
ATOM 1657 C C . GLY A 1 214 ? -14.075 1.400 -16.794 1.00 58.38 214 GLY A C 1
ATOM 1658 O O . GLY A 1 214 ? -13.472 0.879 -15.865 1.00 58.38 214 GLY A O 1
ATOM 1659 N N . CYS A 1 215 ? -15.219 2.061 -16.593 1.00 62.72 215 CYS A N 1
ATOM 1660 C CA . CYS A 1 215 ? -15.840 2.270 -15.273 1.00 62.72 215 CYS A CA 1
ATOM 1661 C C . CYS A 1 215 ? -16.167 0.953 -14.518 1.00 62.72 215 CYS A C 1
ATOM 1663 O O . CYS A 1 215 ? -16.268 0.931 -13.294 1.00 62.72 215 CYS A O 1
ATOM 1665 N N . PHE A 1 216 ? -16.310 -0.165 -15.238 1.00 68.06 216 PHE A N 1
ATOM 1666 C CA . PHE A 1 216 ? -16.857 -1.422 -14.717 1.00 68.06 216 PHE A CA 1
ATOM 1667 C C . PHE A 1 216 ? -15.945 -2.158 -13.719 1.00 68.06 216 PHE A C 1
ATOM 1669 O O . PHE A 1 216 ? -16.405 -2.567 -12.655 1.00 68.06 216 PHE A O 1
ATOM 1676 N N . LEU A 1 217 ? -14.654 -2.316 -14.028 1.00 70.25 217 LEU A N 1
ATOM 1677 C CA . LEU A 1 217 ? -13.699 -3.010 -13.153 1.00 70.25 217 LEU A CA 1
ATOM 1678 C C . LEU A 1 217 ? -13.420 -2.276 -11.828 1.00 70.25 217 LEU A C 1
ATOM 1680 O O . LEU A 1 217 ? -13.535 -2.920 -10.780 1.00 70.25 217 LEU A O 1
ATOM 1684 N N . PRO A 1 218 ? -13.123 -0.960 -11.813 1.00 74.50 218 PRO A N 1
ATOM 1685 C CA . PRO A 1 218 ? -12.958 -0.237 -10.559 1.00 74.50 218 PRO A CA 1
ATOM 1686 C C . PRO A 1 218 ? -14.251 -0.222 -9.736 1.00 74.50 218 PRO A C 1
ATOM 1688 O O . PRO A 1 218 ? -14.186 -0.371 -8.519 1.00 74.50 218 PRO A O 1
ATOM 1691 N N . ALA A 1 219 ? -15.431 -0.151 -10.365 1.00 78.38 219 ALA A N 1
ATOM 1692 C CA . ALA A 1 219 ? -16.705 -0.227 -9.649 1.00 78.38 219 ALA A CA 1
ATOM 1693 C C . ALA A 1 219 ? -16.920 -1.582 -8.947 1.00 78.38 219 ALA A C 1
ATOM 1695 O O . ALA A 1 219 ? -17.318 -1.609 -7.781 1.00 78.38 219 ALA A O 1
ATOM 1696 N N . ILE A 1 220 ? -16.615 -2.704 -9.611 1.00 83.12 220 ILE A N 1
ATOM 1697 C CA . ILE A 1 220 ? -16.688 -4.040 -8.994 1.00 83.12 220 ILE A CA 1
ATOM 1698 C C . ILE A 1 220 ? -15.694 -4.163 -7.841 1.00 83.12 220 ILE A C 1
ATOM 1700 O O . ILE A 1 220 ? -16.050 -4.669 -6.777 1.00 83.12 220 ILE A O 1
ATOM 1704 N N . ALA A 1 221 ? -14.462 -3.691 -8.029 1.00 82.00 221 ALA A N 1
ATOM 1705 C CA . ALA A 1 221 ? -13.442 -3.727 -6.990 1.00 82.00 221 ALA A CA 1
ATOM 1706 C C . ALA A 1 221 ? -13.854 -2.891 -5.766 1.00 82.00 221 ALA A C 1
ATOM 1708 O O . ALA A 1 221 ? -13.711 -3.354 -4.635 1.00 82.00 221 ALA A O 1
ATOM 1709 N N . ILE A 1 222 ? -14.451 -1.712 -5.975 1.00 85.12 222 ILE A N 1
ATOM 1710 C CA . ILE A 1 222 ? -15.026 -0.896 -4.898 1.00 85.12 222 ILE A CA 1
ATOM 1711 C C . ILE A 1 222 ? -16.164 -1.655 -4.201 1.00 85.12 222 ILE A C 1
ATOM 1713 O O . ILE A 1 222 ? -16.183 -1.741 -2.974 1.00 85.12 222 ILE A O 1
ATOM 1717 N N . PHE A 1 223 ? -17.079 -2.273 -4.947 1.00 86.81 223 PHE A N 1
ATOM 1718 C CA . PHE A 1 223 ? -18.169 -3.051 -4.354 1.00 86.81 223 PHE A CA 1
ATOM 1719 C C . PHE A 1 223 ? -17.652 -4.225 -3.505 1.00 86.81 223 PHE A C 1
ATOM 1721 O O . PHE A 1 223 ? -18.033 -4.367 -2.343 1.00 86.81 223 PHE A O 1
ATOM 1728 N N . LEU A 1 224 ? -16.724 -5.023 -4.039 1.00 86.88 224 LEU A N 1
ATOM 1729 C CA . LEU A 1 224 ? -16.092 -6.130 -3.315 1.00 86.88 224 LEU A CA 1
ATOM 1730 C C . LEU A 1 224 ? -15.335 -5.643 -2.078 1.00 86.88 224 LEU A C 1
ATOM 1732 O O . LEU A 1 224 ? -15.444 -6.247 -1.012 1.00 86.88 224 LEU A O 1
ATOM 1736 N N . SER A 1 225 ? -14.615 -4.526 -2.186 1.00 87.31 225 SER A N 1
ATOM 1737 C CA . SER A 1 225 ? -13.906 -3.936 -1.051 1.00 87.31 225 SER A CA 1
ATOM 1738 C C . SER A 1 225 ? -14.860 -3.512 0.071 1.00 87.31 225 SER A C 1
ATOM 1740 O O . SER A 1 225 ? -14.560 -3.731 1.244 1.00 87.31 225 SER A O 1
ATOM 1742 N N . ALA A 1 226 ? -16.047 -2.992 -0.264 1.00 86.62 226 ALA A N 1
ATOM 1743 C CA . ALA A 1 226 ? -17.069 -2.657 0.720 1.00 86.62 226 ALA A CA 1
ATOM 1744 C C . ALA A 1 226 ? -17.603 -3.914 1.423 1.00 86.62 226 ALA A C 1
ATOM 1746 O O . ALA A 1 226 ? -17.729 -3.925 2.649 1.00 86.62 226 ALA A O 1
ATOM 1747 N N . VAL A 1 227 ? -17.847 -4.995 0.673 1.00 88.00 227 VAL A N 1
ATOM 1748 C CA . VAL A 1 227 ? -18.258 -6.293 1.235 1.00 88.00 227 VAL A CA 1
ATOM 1749 C C . VAL A 1 227 ? -17.192 -6.838 2.187 1.00 88.00 227 VAL A C 1
ATOM 1751 O O . VAL A 1 227 ? -17.511 -7.202 3.320 1.00 88.00 227 VAL A O 1
ATOM 1754 N N . PHE A 1 228 ? -15.923 -6.841 1.773 1.00 87.50 228 PHE A N 1
ATOM 1755 C CA . PHE A 1 228 ? -14.810 -7.300 2.606 1.00 87.50 228 PHE A CA 1
ATOM 1756 C C . PHE A 1 228 ? -14.615 -6.446 3.855 1.00 87.50 228 PHE A C 1
ATOM 1758 O O . PHE A 1 228 ? -14.387 -6.989 4.932 1.00 87.50 228 PHE A O 1
ATOM 1765 N N . TYR A 1 229 ? -14.775 -5.130 3.748 1.00 86.00 229 TYR A N 1
ATOM 1766 C CA . TYR A 1 229 ? -14.683 -4.230 4.892 1.00 86.00 229 TYR A CA 1
ATOM 1767 C C . TYR A 1 229 ? -15.810 -4.464 5.911 1.00 86.00 229 TYR A C 1
ATOM 1769 O O . TYR A 1 229 ? -15.567 -4.502 7.118 1.00 86.00 229 TYR A O 1
ATOM 1777 N N . VAL A 1 230 ? -17.045 -4.687 5.448 1.00 86.44 230 VAL A N 1
ATOM 1778 C CA . VAL A 1 230 ? -18.171 -5.035 6.332 1.00 86.44 230 VAL A CA 1
ATOM 1779 C C . VAL A 1 230 ? -17.950 -6.397 6.988 1.00 86.44 230 VAL A C 1
ATOM 1781 O O . VAL A 1 230 ? -18.161 -6.535 8.195 1.00 86.44 230 VAL A O 1
ATOM 1784 N N . MET A 1 231 ? -17.495 -7.390 6.219 1.00 85.69 231 MET A N 1
ATOM 1785 C CA . MET A 1 231 ? -17.158 -8.717 6.734 1.00 85.69 231 MET A CA 1
ATOM 1786 C C . MET A 1 231 ? -16.085 -8.633 7.821 1.00 85.69 231 MET A C 1
ATOM 1788 O O . MET A 1 231 ? -16.244 -9.265 8.868 1.00 85.69 231 MET A O 1
ATOM 1792 N N . ALA A 1 232 ? -15.065 -7.802 7.598 1.00 82.50 232 ALA A N 1
ATOM 1793 C CA . ALA A 1 232 ? -14.010 -7.550 8.561 1.00 82.50 232 ALA A CA 1
ATOM 1794 C C . ALA A 1 232 ? -14.592 -6.956 9.861 1.00 82.50 232 ALA A C 1
ATOM 1796 O O . ALA A 1 232 ? -14.576 -7.576 10.920 1.00 82.50 232 ALA A O 1
ATOM 1797 N N . ILE A 1 233 ? -15.332 -5.844 9.785 1.00 81.62 233 ILE A N 1
ATOM 1798 C CA . ILE A 1 233 ? -15.962 -5.242 10.978 1.00 81.62 233 ILE A CA 1
ATOM 1799 C C . ILE A 1 233 ? -16.821 -6.245 11.772 1.00 81.62 233 ILE A C 1
ATOM 1801 O O . ILE A 1 233 ? -16.825 -6.218 13.007 1.00 81.62 233 ILE A O 1
ATOM 1805 N N . ILE A 1 234 ? -17.569 -7.123 11.096 1.00 83.94 234 ILE A N 1
ATOM 1806 C CA . ILE A 1 234 ? -18.372 -8.161 11.759 1.00 83.94 234 ILE A CA 1
ATOM 1807 C C . ILE A 1 234 ? -17.476 -9.158 12.504 1.00 83.94 234 ILE A C 1
ATOM 1809 O O . ILE A 1 234 ? -17.798 -9.542 13.632 1.00 83.94 234 ILE A O 1
ATOM 1813 N N . MET A 1 235 ? -16.363 -9.572 11.902 1.00 80.94 235 MET A N 1
ATOM 1814 C CA . MET A 1 235 ? -15.377 -10.449 12.527 1.00 80.94 235 MET A CA 1
ATOM 1815 C C . MET A 1 235 ? -14.669 -9.764 13.704 1.00 80.94 235 MET A C 1
ATOM 1817 O O . MET A 1 235 ? -14.641 -10.345 14.789 1.00 80.94 235 MET A O 1
ATOM 1821 N N . LEU A 1 236 ? -14.218 -8.513 13.557 1.00 76.56 236 LEU A N 1
ATOM 1822 C CA . LEU A 1 236 ? -13.624 -7.702 14.633 1.00 76.56 236 LEU A CA 1
ATOM 1823 C C . LEU A 1 236 ? -14.564 -7.534 15.836 1.00 76.56 236 LEU A C 1
ATOM 1825 O O . LEU A 1 236 ? -14.137 -7.583 16.988 1.00 76.56 236 LEU A O 1
ATOM 1829 N N . ARG A 1 237 ? -15.875 -7.374 15.604 1.00 73.19 237 ARG A N 1
ATOM 1830 C CA . ARG A 1 237 ? -16.865 -7.283 16.695 1.00 73.19 237 ARG A CA 1
ATOM 1831 C C . ARG A 1 237 ? -16.995 -8.579 17.489 1.00 73.19 237 ARG A C 1
ATOM 1833 O O . ARG A 1 237 ? -17.256 -8.510 18.689 1.00 73.19 237 ARG A O 1
ATOM 1840 N N . LYS A 1 238 ? -16.831 -9.727 16.831 1.00 71.75 238 LYS A N 1
ATOM 1841 C CA . LYS A 1 238 ? -16.919 -11.058 17.447 1.00 71.75 238 LYS A CA 1
ATOM 1842 C C . LYS A 1 238 ? -15.628 -11.484 18.143 1.00 71.75 238 LYS A C 1
ATOM 1844 O O . LYS A 1 238 ? -15.630 -12.519 18.798 1.00 71.75 238 LYS A O 1
ATOM 1849 N N . GLN A 1 239 ? -14.544 -10.718 18.021 1.00 65.25 239 GLN A N 1
ATOM 1850 C CA . GLN A 1 239 ? -13.326 -10.994 18.769 1.00 65.25 239 GLN A CA 1
ATOM 1851 C C . GLN A 1 239 ? -13.523 -10.606 20.239 1.00 65.25 239 GLN A C 1
ATOM 1853 O O . GLN A 1 239 ? -13.736 -9.440 20.601 1.00 65.25 239 GLN A O 1
ATOM 1858 N N . GLU A 1 240 ? -13.493 -11.619 21.096 1.00 54.69 240 GLU A N 1
ATOM 1859 C CA . GLU A 1 240 ? -13.264 -11.443 22.523 1.00 54.69 240 GLU A CA 1
ATOM 1860 C C . GLU A 1 240 ? -11.818 -10.979 22.707 1.00 54.69 240 GLU A C 1
ATOM 1862 O O . GLU A 1 240 ? -10.941 -11.331 21.914 1.00 54.69 240 GLU A O 1
ATOM 1867 N N . ALA A 1 241 ? -11.575 -10.123 23.701 1.00 50.38 241 ALA A N 1
ATOM 1868 C CA . ALA A 1 241 ? -10.217 -9.758 24.066 1.00 50.38 241 ALA A CA 1
ATOM 1869 C C . ALA A 1 241 ? -9.540 -11.045 24.541 1.00 50.38 241 ALA A C 1
ATOM 1871 O O . ALA A 1 241 ? -9.741 -11.456 25.679 1.00 50.38 241 ALA A O 1
ATOM 1872 N N . VAL A 1 242 ? -8.831 -11.728 23.639 1.00 44.91 242 VAL A N 1
ATOM 1873 C CA . VAL A 1 242 ? -8.032 -12.893 24.000 1.00 44.91 242 VAL A CA 1
ATOM 1874 C C . VAL A 1 242 ? -7.010 -12.365 24.991 1.00 44.91 242 VAL A C 1
ATOM 1876 O O . VAL A 1 242 ? -6.136 -11.577 24.622 1.00 44.91 242 VAL A O 1
ATOM 1879 N N . GLY A 1 243 ? -7.230 -12.710 26.260 1.00 42.16 243 GLY A N 1
ATOM 1880 C CA . GLY A 1 243 ? -6.300 -12.447 27.340 1.00 42.16 243 GLY A CA 1
ATOM 1881 C C . GLY A 1 243 ? -4.922 -12.930 26.918 1.00 42.16 243 GLY A C 1
ATOM 1882 O O . GLY A 1 243 ? -4.795 -13.986 26.293 1.00 42.16 243 GLY A O 1
ATOM 1883 N N . TYR A 1 244 ? -3.941 -12.077 27.185 1.00 35.41 244 TYR A N 1
ATOM 1884 C CA . TYR A 1 244 ? -2.526 -12.390 27.064 1.00 35.41 244 TYR A CA 1
ATOM 1885 C C . TYR A 1 244 ? -2.176 -13.695 27.778 1.00 35.41 244 TYR A C 1
ATOM 1887 O O . TYR A 1 244 ? -2.728 -13.918 28.880 1.00 35.41 244 TYR A O 1
#

Secondary structure (DSSP, 8-state):
-HHHHHHHHHHHHHHHHHHHHHHHHHHHHHHHHHHHHHHHHH-TT-----THHHHHHHHHHHHHHHHHHHHHHHHHHHHHHTT--HHHHHHHHHHHHHHHHHHHHHHHHHHHHHHHHHHHHH-TTS--S--HHHHHHHHHHSHHHHHHHHHHHHHHHHHHHHHHHHHTHHHHHHHHHHHHHHHHHHHHHHHHHTSSS-HHHHHHHHHHHHHHTSTHHHHHHHHHHHHHHHHHHHHHHH------

pLDDT: mean 71.23, std 11.99, range [35.41, 88.0]

Foldseek 3Di:
DVVVVLVVVLVVLLVVLLVLLVCLQVVLVVVLLVVVVVVCVVPVPPLPASCSNVVSLVVSVVVSLVVLLQCLLVLVLVCVVVVHDPVVSVVSSLVSQLVSLVSSLVSQLVSLVVVVVCCCVSPVPRDHPDRSNVVSCLQPVDVLSVLLSSLLSSLVSLLLSLVCVVVPPVSVVVVVVVVVCVVVVVVVCVVCVVVPPCPVVVVVVVVVVVCSSPPPVSVVSNVVSVVSNVVSVVSVVPDDPPDD

Radius of gyration: 20.72 Å; chains: 1; bounding box: 49×36×57 Å

Sequence (244 aa):
MNRICNLYDLKKDILTALLWMCVAFAGGMGLCLLIVKLLQADDPEITTIPLGGLMAMIAGGAFLFLYACVGLKGRFAKAICMSCTRRRFLLQETIESIIETLVVAAAGYMFGIVDMAVQKNCMGGVPIEFDILDIYKLLFTNPLNMVMIICVGISGRFLIGELLIRFGTKAFWVLWAVWMLCSLVPTKIAHTLEAEKLEGFVEILKQLTTRWNGCFLPAIAIFLSAVFYVMAIIMLRKQEAVGY